Protein AF-A0A1L0C271-F1 (afdb_monomer_lite)

Organism: NCBI:txid45354

Radius of gyration: 41.28 Å; chains: 1; bounding box: 108×63×112 Å

Sequence (243 aa):
MSSPGFPLEHSRDLADRHATEIAISESYLASYHPAKTGWFSSAKRSISLWFEDILDVIITHKKISLALVTIFILLFFTSIPLVPHLMKSGDPKVVIILAANEGGGVFKWKGPQDWSVERSSITNKKNYAKRHGYGLTIKDMTTKKRYSHEWRESWEKVDILKQAMRQFPQTEWFWWLDLHTYIMEPHLLLEEHFLDHLDNATYRTLEEFNPLNIPTELPYLEYDSPIDMIITQDCGGFNLGSF

Structure (mmCIF, N/CA/C/O backbone):
data_AF-A0A1L0C271-F1
#
_entry.id   AF-A0A1L0C271-F1
#
loop_
_atom_site.group_PDB
_atom_site.id
_atom_site.type_symbol
_atom_site.label_atom_id
_atom_site.label_alt_id
_atom_site.label_comp_id
_atom_site.label_asym_id
_atom_site.label_entity_id
_atom_site.label_seq_id
_atom_site.pdbx_PDB_ins_code
_atom_site.Cartn_x
_atom_site.Cartn_y
_atom_site.Cartn_z
_atom_site.occupancy
_atom_site.B_iso_or_equiv
_atom_site.auth_seq_id
_atom_site.auth_comp_id
_atom_site.auth_asym_id
_atom_site.auth_atom_id
_atom_site.pdbx_PDB_model_num
ATOM 1 N N . MET A 1 1 ? -65.406 -15.903 89.469 1.00 37.09 1 MET A N 1
ATOM 2 C CA . MET A 1 1 ? -66.057 -17.083 90.081 1.00 37.09 1 MET A CA 1
ATOM 3 C C . MET A 1 1 ? -67.548 -16.883 89.890 1.00 37.09 1 MET A C 1
ATOM 5 O O . MET A 1 1 ? -68.002 -15.804 90.218 1.00 37.09 1 MET A O 1
ATOM 9 N N . SER A 1 2 ? -68.374 -17.759 89.343 1.00 38.56 2 SER A N 1
ATOM 10 C CA . SER A 1 2 ? -68.265 -19.074 88.706 1.00 38.56 2 SER A CA 1
ATOM 11 C C . SER A 1 2 ? -69.706 -19.398 88.269 1.00 38.56 2 SER A C 1
ATOM 13 O O . SER A 1 2 ? -70.638 -19.015 88.971 1.00 38.56 2 SER A O 1
ATOM 15 N N . SER A 1 3 ? -69.851 -20.068 87.122 1.00 42.91 3 SER A N 1
ATOM 16 C CA . SER A 1 3 ? -71.069 -20.708 86.567 1.00 42.91 3 SER A CA 1
ATOM 17 C C . SER A 1 3 ? -71.927 -21.447 87.620 1.00 42.91 3 SER A C 1
ATOM 19 O O . SER A 1 3 ? -71.377 -21.759 88.679 1.00 42.91 3 SER A O 1
ATOM 21 N N . PRO A 1 4 ? -73.206 -21.824 87.372 1.00 52.50 4 PRO A N 1
ATOM 22 C CA . PRO A 1 4 ? -73.597 -22.800 86.324 1.00 52.50 4 PRO A CA 1
ATOM 23 C C . PRO A 1 4 ? -75.003 -22.511 85.724 1.00 52.50 4 PRO A C 1
ATOM 25 O O . PRO A 1 4 ? -75.641 -21.539 86.098 1.00 52.50 4 PRO A O 1
ATOM 28 N N . GLY A 1 5 ? -75.601 -23.244 84.785 1.00 35.75 5 GLY A N 1
ATOM 29 C CA . GLY A 1 5 ? -75.345 -24.532 84.148 1.00 35.75 5 GLY A CA 1
ATOM 30 C C . GLY A 1 5 ? -76.604 -24.937 83.357 1.00 35.75 5 GLY A C 1
ATOM 31 O O . GLY A 1 5 ? -77.697 -24.445 83.621 1.00 35.75 5 GLY A O 1
ATOM 32 N N . PHE A 1 6 ? -76.399 -25.800 82.364 1.00 39.41 6 PHE A N 1
ATOM 33 C CA . PHE A 1 6 ? -77.360 -26.374 81.411 1.00 39.41 6 PHE A CA 1
ATOM 34 C C . PHE A 1 6 ? -78.570 -27.099 82.040 1.00 39.41 6 PHE A C 1
ATOM 36 O O . PHE A 1 6 ? -78.521 -27.499 83.203 1.00 39.41 6 PHE A O 1
ATOM 43 N N . PRO A 1 7 ? -79.578 -27.430 81.210 1.00 49.12 7 PRO A N 1
ATOM 44 C CA . PRO A 1 7 ? -79.730 -28.855 80.907 1.00 49.12 7 PRO A CA 1
ATOM 45 C C . PRO A 1 7 ? -79.826 -29.165 79.404 1.00 49.12 7 PRO A C 1
ATOM 47 O O . PRO A 1 7 ? -80.382 -28.410 78.610 1.00 49.12 7 PRO A O 1
ATOM 50 N N . LEU A 1 8 ? -79.250 -30.313 79.048 1.00 40.56 8 LEU A N 1
ATOM 51 C CA . LEU A 1 8 ? -79.427 -31.039 77.792 1.00 40.56 8 LEU A CA 1
ATOM 52 C C . LEU A 1 8 ? -80.478 -32.133 78.014 1.00 40.56 8 LEU A C 1
ATOM 54 O O . LEU A 1 8 ? -80.442 -32.799 79.047 1.00 40.56 8 LEU A O 1
ATOM 58 N N . GLU A 1 9 ? -81.307 -32.396 77.008 1.00 35.53 9 GLU A N 1
ATOM 59 C CA . GLU A 1 9 ? -81.977 -33.688 76.847 1.00 35.53 9 GLU A CA 1
ATOM 60 C C . GLU A 1 9 ? -81.980 -34.084 75.359 1.00 35.53 9 GLU A C 1
ATOM 62 O O . GLU A 1 9 ? -81.672 -33.287 74.475 1.00 35.53 9 GLU A O 1
ATOM 67 N N . HIS A 1 10 ? -82.182 -35.370 75.110 1.00 36.38 10 HIS A N 1
ATOM 68 C CA . HIS A 1 10 ? -81.337 -36.223 74.282 1.00 36.38 10 HIS A CA 1
ATOM 69 C C . HIS A 1 10 ? -82.116 -36.872 73.120 1.00 36.38 10 HIS A C 1
ATOM 71 O O . HIS A 1 10 ? -83.280 -37.223 73.280 1.00 36.38 10 HIS A O 1
ATOM 77 N N . SER A 1 11 ? -81.384 -37.192 72.038 1.00 38.00 11 SER A N 1
ATOM 78 C CA . SER A 1 11 ? -81.606 -38.324 71.102 1.00 38.00 11 SER A CA 1
ATOM 79 C C . SER A 1 11 ? -82.580 -38.065 69.940 1.00 38.00 11 SER A C 1
ATOM 81 O O . SER A 1 11 ? -83.523 -37.308 70.100 1.00 38.00 11 SER A O 1
ATOM 83 N N . ARG A 1 12 ? -82.479 -38.663 68.747 1.00 37.00 12 ARG A N 1
ATOM 84 C CA . ARG A 1 12 ? -81.457 -39.367 67.935 1.00 37.00 12 ARG A CA 1
ATOM 85 C C . ARG A 1 12 ? -82.147 -39.638 66.576 1.00 37.00 12 ARG A C 1
ATOM 87 O O . ARG A 1 12 ? -83.369 -39.722 66.552 1.00 37.00 12 ARG A O 1
ATOM 94 N N . ASP A 1 13 ? -81.340 -39.870 65.536 1.00 35.59 13 ASP A N 1
ATOM 95 C CA . ASP A 1 13 ? -81.680 -40.548 64.265 1.00 35.59 13 ASP A CA 1
ATOM 96 C C . ASP A 1 13 ? -82.605 -39.815 63.274 1.00 35.59 13 ASP A C 1
ATOM 98 O O . ASP A 1 13 ? -83.533 -39.122 63.654 1.00 35.59 13 ASP A O 1
ATOM 102 N N . LEU A 1 14 ? -82.514 -39.974 61.954 1.00 37.91 14 LEU A N 1
ATOM 103 C CA . LEU A 1 14 ? -81.469 -40.261 60.961 1.00 37.91 14 LEU A CA 1
ATOM 104 C C . LEU A 1 14 ? -82.245 -40.203 59.627 1.00 37.91 14 LEU A C 1
ATOM 106 O O . LEU A 1 14 ? -83.321 -40.778 59.546 1.00 37.91 14 LEU A O 1
ATOM 110 N N . ALA A 1 15 ? -81.680 -39.550 58.609 1.00 35.19 15 ALA A N 1
ATOM 111 C CA . ALA A 1 15 ? -81.964 -39.736 57.178 1.00 35.19 15 ALA A CA 1
ATOM 112 C C . ALA A 1 15 ? -83.421 -39.615 56.659 1.00 35.19 15 ALA A C 1
ATOM 114 O O . ALA A 1 15 ? -84.213 -40.532 56.809 1.00 35.19 15 ALA A O 1
ATOM 115 N N . ASP A 1 16 ? -83.691 -38.596 55.828 1.00 39.03 16 ASP A N 1
ATOM 116 C CA . ASP A 1 16 ? -84.077 -38.909 54.445 1.00 39.03 16 ASP A CA 1
ATOM 117 C C . ASP A 1 16 ? -83.831 -37.761 53.454 1.00 39.03 16 ASP A C 1
ATOM 119 O O . ASP A 1 16 ? -83.884 -36.576 53.784 1.00 39.03 16 ASP A O 1
ATOM 123 N N . ARG A 1 17 ? -83.477 -38.149 52.229 1.00 38.03 17 ARG A N 1
ATOM 124 C CA . ARG A 1 17 ? -83.025 -37.291 51.130 1.00 38.03 17 ARG A CA 1
ATOM 125 C C . ARG A 1 17 ? -84.216 -36.814 50.296 1.00 38.03 17 ARG A C 1
ATOM 127 O O . ARG A 1 17 ? -84.994 -37.636 49.835 1.00 38.03 17 ARG A O 1
ATOM 134 N N . HIS A 1 18 ? -84.257 -35.530 49.947 1.00 36.19 18 HIS A N 1
ATOM 135 C CA . HIS A 1 18 ? -84.881 -35.080 48.699 1.00 36.19 18 HIS A CA 1
ATOM 136 C C . HIS A 1 18 ? -83.884 -34.203 47.938 1.00 36.19 18 HIS A C 1
ATOM 138 O O . HIS A 1 18 ? -83.500 -33.126 48.386 1.00 36.19 18 HIS A O 1
ATOM 144 N N . ALA A 1 19 ? -83.415 -34.731 46.809 1.00 36.97 19 ALA A N 1
ATOM 145 C CA . ALA A 1 19 ? -82.536 -34.054 45.873 1.00 36.97 19 ALA A CA 1
ATOM 146 C C . ALA A 1 19 ? -83.318 -32.967 45.123 1.00 36.97 19 ALA A C 1
ATOM 148 O O . ALA A 1 19 ? -84.260 -33.266 44.391 1.00 36.97 19 ALA A O 1
ATOM 149 N N . THR A 1 20 ? -82.926 -31.709 45.294 1.00 38.31 20 THR A N 1
ATOM 150 C CA . THR A 1 20 ? -83.323 -30.604 44.417 1.00 38.31 20 THR A CA 1
ATOM 151 C C . THR A 1 20 ? -82.326 -30.547 43.267 1.00 38.31 20 THR A C 1
ATOM 153 O O . THR A 1 20 ? -81.222 -30.021 43.400 1.00 38.31 20 THR A O 1
ATOM 156 N N . GLU A 1 21 ? -82.690 -31.145 42.139 1.00 39.75 21 GLU A N 1
ATOM 157 C CA . GLU A 1 21 ? -81.920 -31.059 40.902 1.00 39.75 21 GLU A CA 1
ATOM 158 C C . GLU A 1 21 ? -82.157 -29.669 40.284 1.00 39.75 21 GLU A C 1
ATOM 160 O O . GLU A 1 21 ? -83.242 -29.353 39.797 1.00 39.75 21 GLU A O 1
ATOM 165 N N . ILE A 1 22 ? -81.162 -28.784 40.387 1.00 46.19 22 ILE A N 1
ATOM 166 C CA . ILE A 1 22 ? -81.196 -27.454 39.768 1.00 46.19 22 ILE A CA 1
ATOM 167 C C . ILE A 1 22 ? -80.896 -27.647 38.279 1.00 46.19 22 ILE A C 1
ATOM 169 O O . ILE A 1 22 ? -79.738 -27.754 37.878 1.00 46.19 22 ILE A O 1
ATOM 173 N N . ALA A 1 23 ? -81.943 -27.718 37.458 1.00 49.47 23 ALA A N 1
ATOM 174 C CA . ALA A 1 23 ? -81.810 -27.749 36.008 1.00 49.47 23 ALA A CA 1
ATOM 175 C C . ALA A 1 23 ? -81.253 -26.402 35.508 1.00 49.47 23 ALA A C 1
ATOM 177 O O . ALA A 1 23 ? -81.940 -25.379 35.512 1.00 49.47 23 ALA A O 1
ATOM 178 N N . ILE A 1 24 ? -79.984 -26.397 35.097 1.00 58.31 24 ILE A N 1
ATOM 179 C CA . ILE A 1 24 ? -79.351 -25.267 34.412 1.00 58.31 24 ILE A CA 1
ATOM 180 C C . ILE A 1 24 ? -79.984 -25.170 33.018 1.00 58.31 24 ILE A C 1
ATOM 182 O O . ILE A 1 24 ? -79.901 -26.109 32.233 1.00 58.31 24 ILE A O 1
ATOM 186 N N . SER A 1 25 ? -80.633 -24.043 32.715 1.00 49.44 25 SER A N 1
ATOM 187 C CA . SER A 1 25 ? -81.266 -23.790 31.413 1.00 49.44 25 SER A CA 1
ATOM 188 C C . SER A 1 25 ? -80.257 -23.925 30.261 1.00 49.44 25 SER A C 1
ATOM 190 O O . SER A 1 25 ? -79.213 -23.268 30.282 1.00 49.44 25 SER A O 1
ATOM 192 N N . GLU A 1 26 ? -80.590 -24.706 29.223 1.00 57.81 26 GLU A N 1
ATOM 193 C CA . GLU A 1 26 ? -79.796 -24.863 27.985 1.00 57.81 26 GLU A CA 1
ATOM 194 C C . GLU A 1 26 ? -79.417 -23.516 27.344 1.00 57.81 26 GLU A C 1
ATOM 196 O O . GLU A 1 26 ? -78.362 -23.393 26.718 1.00 57.81 26 GLU A O 1
ATOM 201 N N . SER A 1 27 ? -80.223 -22.471 27.568 1.00 56.16 27 SER A N 1
ATOM 202 C CA . SER A 1 27 ? -79.946 -21.115 27.085 1.00 56.16 27 SER A CA 1
ATOM 203 C C . SER A 1 27 ? -78.656 -20.512 27.658 1.00 56.16 27 SER A C 1
ATOM 205 O O . SER A 1 27 ? -78.015 -19.710 26.985 1.00 56.16 27 SER A O 1
ATOM 207 N N . TYR A 1 28 ? -78.258 -20.894 28.879 1.00 54.38 28 TYR A N 1
ATOM 208 C CA . TYR A 1 28 ? -77.025 -20.420 29.523 1.00 54.38 28 TYR A CA 1
ATOM 209 C C . TYR A 1 28 ? -75.775 -21.151 29.020 1.00 54.38 28 TYR A C 1
ATOM 211 O O . TYR A 1 28 ? -74.692 -20.568 29.002 1.00 54.38 28 TYR A O 1
ATOM 219 N N . LEU A 1 29 ? -75.909 -22.404 28.580 1.00 56.09 29 LEU A N 1
ATOM 220 C CA . LEU A 1 29 ? -74.796 -23.160 27.999 1.00 56.09 29 LEU A CA 1
ATOM 221 C C . LEU A 1 29 ? -74.509 -22.725 26.556 1.00 56.09 29 LEU A C 1
ATOM 223 O O . LEU A 1 29 ? -73.352 -22.706 26.143 1.00 56.09 29 LEU A O 1
ATOM 227 N N . ALA A 1 30 ? -75.535 -22.303 25.811 1.00 60.88 30 ALA A N 1
ATOM 228 C CA . ALA A 1 30 ? -75.386 -21.848 24.429 1.00 60.88 30 ALA A CA 1
ATOM 229 C C . ALA A 1 30 ? -74.654 -20.497 24.290 1.00 60.88 30 ALA A C 1
ATOM 231 O O . ALA A 1 30 ? -74.069 -20.233 23.241 1.00 60.88 30 ALA A O 1
ATOM 232 N N . SER A 1 31 ? -74.650 -19.644 25.325 1.00 56.50 31 SER A N 1
ATOM 233 C CA . SER A 1 31 ? -74.001 -18.321 25.272 1.00 56.50 31 SER A CA 1
ATOM 234 C C . SER A 1 31 ? -72.569 -18.296 25.817 1.00 56.50 31 SER A C 1
ATOM 236 O O . SER A 1 31 ? -71.927 -17.244 25.792 1.00 56.50 31 SER A O 1
ATOM 238 N N . TYR A 1 32 ? -72.055 -19.414 26.339 1.00 53.97 32 TYR A N 1
ATOM 239 C CA . TYR A 1 32 ? -70.700 -19.485 26.880 1.00 53.97 32 TYR A CA 1
ATOM 240 C C . TYR A 1 32 ? -69.739 -20.058 25.835 1.00 53.97 32 TYR A C 1
ATOM 242 O O . TYR A 1 32 ? -69.535 -21.265 25.731 1.00 53.97 32 TYR A O 1
ATOM 250 N N . HIS A 1 33 ? -69.114 -19.174 25.059 1.00 57.41 33 HIS A N 1
ATOM 251 C CA . HIS A 1 33 ? -67.948 -19.535 24.260 1.00 57.41 33 HIS A CA 1
ATOM 252 C C . HIS A 1 33 ? -66.685 -19.284 25.093 1.00 57.41 33 HIS A C 1
ATOM 254 O O . HIS A 1 33 ? -66.305 -18.123 25.267 1.00 57.41 33 HIS A O 1
ATOM 260 N N . PRO A 1 34 ? -66.010 -20.323 25.623 1.00 58.84 34 PRO A N 1
ATOM 261 C CA . PRO A 1 34 ? -64.736 -20.120 26.293 1.00 58.84 34 PRO A CA 1
ATOM 262 C C . PRO A 1 34 ? -63.748 -19.532 25.284 1.00 58.84 34 PRO A C 1
ATOM 264 O O . PRO A 1 34 ? -63.572 -20.058 24.180 1.00 58.84 34 PRO A O 1
ATOM 267 N N . ALA A 1 35 ? -63.117 -18.415 25.650 1.00 62.03 35 ALA A N 1
ATOM 268 C CA . ALA A 1 35 ? -62.054 -17.828 24.851 1.00 62.03 35 ALA A CA 1
ATOM 269 C C . ALA A 1 35 ? -61.004 -18.912 24.580 1.00 62.03 35 ALA A C 1
ATOM 271 O O . ALA A 1 35 ? -60.503 -19.533 25.518 1.00 62.03 35 ALA A O 1
ATOM 272 N N . LYS A 1 36 ? -60.688 -19.167 23.303 1.00 59.34 36 LYS A N 1
ATOM 273 C CA . LYS A 1 36 ? -59.632 -20.112 22.921 1.00 59.34 36 LYS A CA 1
ATOM 274 C C . LYS A 1 36 ? -58.316 -19.606 23.509 1.00 59.34 36 LYS A C 1
ATOM 276 O O . LYS A 1 36 ? -57.668 -18.736 22.932 1.00 59.34 36 LYS A O 1
ATOM 281 N N . THR A 1 37 ? -57.934 -20.133 24.669 1.00 57.03 37 THR A N 1
ATOM 282 C CA . THR A 1 37 ? -56.631 -19.908 25.291 1.00 57.03 37 THR A CA 1
ATOM 283 C C . THR A 1 37 ? -55.596 -20.581 24.404 1.00 57.03 37 THR A C 1
ATOM 285 O O . THR A 1 37 ? -55.303 -21.767 24.541 1.00 57.03 37 THR A O 1
ATOM 288 N N . GLY A 1 38 ? -55.126 -19.847 23.398 1.00 56.03 38 GLY A N 1
ATOM 289 C CA . GLY A 1 38 ? -54.087 -20.321 22.502 1.00 56.03 38 GLY A CA 1
ATOM 290 C C . GLY A 1 38 ? -52.838 -20.637 23.314 1.00 56.03 38 GLY A C 1
ATOM 291 O O . GLY A 1 38 ? -52.479 -19.883 24.209 1.00 56.03 38 GLY A O 1
ATOM 292 N N . TRP A 1 39 ? -52.156 -21.728 22.979 1.00 56.94 39 TRP A N 1
ATOM 293 C CA . TRP A 1 39 ? -50.881 -22.169 23.563 1.00 56.94 39 TRP A CA 1
ATOM 294 C C . TRP A 1 39 ? -49.861 -21.025 23.802 1.00 56.94 39 TRP A C 1
ATOM 296 O O . TRP A 1 39 ? -49.114 -21.031 24.781 1.00 56.94 39 TRP A O 1
ATOM 306 N N . PHE A 1 40 ? -49.924 -19.969 22.986 1.00 56.12 40 PHE A N 1
ATOM 307 C CA . PHE A 1 40 ? -49.157 -18.732 23.130 1.00 56.12 40 PHE A CA 1
ATOM 308 C C . PHE A 1 40 ? -49.452 -17.891 24.390 1.00 56.12 40 PHE A C 1
ATOM 310 O O . PHE A 1 40 ? -48.583 -17.123 24.792 1.00 56.12 40 PHE A O 1
ATOM 317 N N . SER A 1 41 ? -50.620 -17.985 25.038 1.00 61.47 41 SER A N 1
ATOM 318 C CA . SER A 1 41 ? -50.933 -17.197 26.246 1.00 61.47 41 SER A CA 1
ATOM 319 C C . SER A 1 41 ? -50.214 -17.723 27.486 1.00 61.47 41 SER A C 1
ATOM 321 O O . SER A 1 41 ? -49.757 -16.931 28.308 1.00 61.47 41 SER A O 1
ATOM 323 N N . SER A 1 42 ? -50.056 -19.046 27.600 1.00 61.38 42 SER A N 1
ATOM 324 C CA . SER A 1 42 ? -49.257 -19.657 28.668 1.00 61.38 42 SER A CA 1
ATOM 325 C C . SER A 1 42 ? -47.772 -19.372 28.472 1.00 61.38 42 SER A C 1
ATOM 327 O O . SER A 1 42 ? -47.112 -18.967 29.421 1.00 61.38 42 SER A O 1
ATOM 329 N N . ALA A 1 43 ? -47.269 -19.463 27.234 1.00 64.50 43 ALA A N 1
ATOM 330 C CA . ALA A 1 43 ? -45.892 -19.084 26.917 1.00 64.50 43 ALA A CA 1
ATOM 331 C C . ALA A 1 43 ? -45.620 -17.602 27.231 1.00 64.50 43 ALA A C 1
ATOM 333 O O . ALA A 1 43 ? -44.636 -17.288 27.893 1.00 64.50 43 ALA A O 1
ATOM 334 N N . LYS A 1 44 ? -46.527 -16.693 26.845 1.00 64.25 44 LYS A N 1
ATOM 335 C CA . LYS A 1 44 ? -46.421 -15.260 27.171 1.00 64.25 44 LYS A CA 1
ATOM 336 C C . LYS A 1 44 ? -46.399 -14.995 28.675 1.00 64.25 44 LYS A C 1
ATOM 338 O O . LYS A 1 44 ? -45.622 -14.159 29.117 1.00 64.25 44 LYS A O 1
ATOM 343 N N . ARG A 1 45 ? -47.213 -15.713 29.453 1.00 66.88 45 ARG A N 1
ATOM 344 C CA . ARG A 1 45 ? -47.272 -15.568 30.914 1.00 66.88 45 ARG A CA 1
ATOM 345 C C . ARG A 1 45 ? -46.030 -16.134 31.608 1.00 66.88 45 ARG A C 1
ATOM 347 O O . ARG A 1 45 ? -45.550 -15.546 32.568 1.00 66.88 45 ARG A O 1
ATOM 354 N N . SER A 1 46 ? -45.483 -17.246 31.122 1.00 66.75 46 SER A N 1
ATOM 355 C CA . SER A 1 46 ? -44.216 -17.786 31.628 1.00 66.75 46 SER A CA 1
ATOM 356 C C . SER A 1 46 ? -43.036 -16.872 31.296 1.00 66.75 46 SER A C 1
ATOM 358 O O . SER A 1 46 ? -42.186 -16.652 32.150 1.00 66.75 46 SER A O 1
ATOM 360 N N . ILE A 1 47 ? -43.018 -16.290 30.093 1.00 67.69 47 ILE A N 1
ATOM 361 C CA . ILE A 1 47 ? -42.001 -15.317 29.676 1.00 67.69 47 ILE A CA 1
ATOM 362 C C . ILE A 1 47 ? -42.100 -14.037 30.506 1.00 67.69 47 ILE A C 1
ATOM 364 O O . ILE A 1 47 ? -41.068 -13.533 30.930 1.00 67.69 47 ILE A O 1
ATOM 368 N N . SER A 1 48 ? -43.309 -13.528 30.773 1.00 74.19 48 SER A N 1
ATOM 369 C CA . SER A 1 48 ? -43.478 -12.312 31.574 1.00 74.19 48 SER A CA 1
ATOM 370 C C . SER A 1 48 ? -43.026 -12.507 33.019 1.00 74.19 48 SER A C 1
ATOM 372 O O . SER A 1 48 ? -42.374 -11.630 33.559 1.00 74.19 48 SER A O 1
ATOM 374 N N . LEU A 1 49 ? -43.317 -13.662 33.628 1.00 74.38 49 LEU A N 1
ATOM 375 C CA . LEU A 1 49 ? -42.868 -13.967 34.993 1.00 74.38 49 LEU A CA 1
ATOM 376 C C . LEU A 1 49 ? -41.338 -14.062 35.078 1.00 74.38 49 LEU A C 1
ATOM 378 O O . LEU A 1 49 ? -40.738 -13.433 35.939 1.00 74.38 49 LEU A O 1
ATOM 382 N N . TRP A 1 50 ? -40.705 -14.749 34.122 1.00 73.94 50 TRP A N 1
ATOM 383 C CA . TRP A 1 50 ? -39.242 -14.781 34.015 1.00 73.94 50 TRP A CA 1
ATOM 384 C C . TRP A 1 50 ? -38.631 -13.391 33.804 1.00 73.94 50 TRP A C 1
ATOM 386 O O . TRP A 1 50 ? -37.540 -13.117 34.293 1.00 73.94 50 TRP A O 1
ATOM 396 N N . PHE A 1 51 ? -39.313 -12.517 33.062 1.00 75.19 51 PHE A N 1
ATOM 397 C CA . PHE A 1 51 ? -38.832 -11.164 32.797 1.00 75.19 51 PHE A CA 1
ATOM 398 C C . PHE A 1 51 ? -38.825 -10.300 34.058 1.00 75.19 51 PHE A C 1
ATOM 400 O O . PHE A 1 51 ? -37.834 -9.621 34.312 1.00 75.19 51 PHE A O 1
ATOM 407 N N . GLU A 1 52 ? -39.898 -10.351 34.848 1.00 82.12 52 GLU A N 1
ATOM 408 C CA . GLU A 1 52 ? -39.992 -9.611 36.111 1.00 82.12 52 GLU A CA 1
ATOM 409 C C . GLU A 1 52 ? -38.947 -10.105 37.124 1.00 82.12 52 GLU A C 1
ATOM 411 O O . GLU A 1 52 ? -38.230 -9.291 37.702 1.00 82.12 52 GLU A O 1
ATOM 416 N N . ASP A 1 53 ? -38.749 -11.423 37.244 1.00 79.31 53 ASP A N 1
ATOM 417 C CA . ASP A 1 53 ? -37.726 -11.998 38.132 1.00 79.31 53 ASP A CA 1
ATOM 418 C C . ASP A 1 53 ? -36.303 -11.548 37.739 1.00 79.31 53 ASP A C 1
ATOM 420 O O . ASP A 1 53 ? -35.466 -11.235 38.589 1.00 79.31 53 ASP A O 1
ATOM 424 N N . ILE A 1 54 ? -36.013 -11.471 36.434 1.00 77.12 54 ILE A N 1
ATOM 425 C CA . ILE A 1 54 ? -34.730 -10.973 35.920 1.00 77.12 54 ILE A CA 1
ATOM 426 C C . ILE A 1 54 ? -34.569 -9.475 36.208 1.00 77.12 54 ILE A C 1
ATOM 428 O O . ILE A 1 54 ? -33.483 -9.042 36.604 1.00 77.12 54 ILE A O 1
ATOM 432 N N . LEU A 1 55 ? -35.624 -8.678 36.021 1.00 79.38 55 LEU A N 1
ATOM 433 C CA . LEU A 1 55 ? -35.599 -7.241 36.297 1.00 79.38 55 LEU A CA 1
ATOM 434 C C . LEU A 1 55 ? -35.367 -6.958 37.784 1.00 79.38 55 LEU A C 1
ATOM 436 O O . LEU A 1 55 ? -34.529 -6.115 38.111 1.00 79.38 55 LEU A O 1
ATOM 440 N N . ASP A 1 56 ? -36.010 -7.708 38.677 1.00 80.62 56 ASP A N 1
ATOM 441 C CA . ASP A 1 56 ? -35.812 -7.580 40.121 1.00 80.62 56 ASP A CA 1
ATOM 442 C C . ASP A 1 56 ? -34.379 -7.934 40.536 1.00 80.62 56 ASP A C 1
ATOM 444 O O . ASP A 1 56 ? -33.760 -7.214 41.329 1.00 80.62 56 ASP A O 1
ATOM 448 N N . VAL A 1 57 ? -33.784 -8.977 39.949 1.00 78.50 57 VAL A N 1
ATOM 449 C CA . VAL A 1 57 ? -32.372 -9.330 40.179 1.00 78.50 57 VAL A CA 1
ATOM 450 C C . VAL A 1 57 ? -31.429 -8.231 39.671 1.00 78.50 57 VAL A C 1
ATOM 452 O O . VAL A 1 57 ? -30.480 -7.854 40.372 1.00 78.50 57 VAL A O 1
ATOM 455 N N . ILE A 1 58 ? -31.698 -7.667 38.488 1.00 78.25 58 ILE A N 1
ATOM 456 C CA . ILE A 1 58 ? -30.920 -6.560 37.907 1.00 78.25 58 ILE A CA 1
ATOM 457 C C . ILE A 1 58 ? -30.984 -5.317 38.804 1.00 78.25 58 ILE A C 1
ATOM 459 O O . ILE A 1 58 ? -29.953 -4.689 39.062 1.00 78.25 58 ILE A O 1
ATOM 463 N N . ILE A 1 59 ? -32.169 -4.966 39.309 1.00 80.50 59 ILE A N 1
ATOM 464 C CA . ILE A 1 59 ? -32.383 -3.792 40.166 1.00 80.50 59 ILE A CA 1
ATOM 465 C C . ILE A 1 59 ? -31.717 -3.993 41.533 1.00 80.50 59 ILE A C 1
ATOM 467 O O . ILE A 1 59 ? -31.010 -3.099 42.016 1.00 80.50 59 ILE A O 1
ATOM 471 N N . THR A 1 60 ? -31.869 -5.179 42.127 1.00 84.25 60 THR A N 1
ATOM 472 C CA . THR A 1 60 ? -31.285 -5.533 43.432 1.00 84.25 60 THR A CA 1
ATOM 473 C C . THR A 1 60 ? -29.757 -5.471 43.395 1.00 84.25 60 THR A C 1
ATOM 475 O O . THR A 1 60 ? -29.117 -4.944 44.310 1.00 84.25 60 THR A O 1
ATOM 478 N N . HIS A 1 61 ? -29.154 -5.914 42.290 1.00 86.56 61 HIS A N 1
ATOM 479 C CA . HIS A 1 61 ? -27.707 -5.921 42.090 1.00 86.56 61 HIS A CA 1
ATOM 480 C C . HIS A 1 61 ? -27.233 -4.900 41.047 1.00 86.56 61 HIS A C 1
ATOM 482 O O . HIS A 1 61 ? -26.267 -5.151 40.323 1.00 86.56 61 HIS A O 1
ATOM 488 N N . LYS A 1 62 ? -27.834 -3.699 41.021 1.00 85.75 62 LYS A N 1
ATOM 489 C CA . LYS A 1 62 ? -27.570 -2.656 40.005 1.00 85.75 62 LYS A CA 1
ATOM 490 C C . LYS A 1 62 ? -26.090 -2.367 39.726 1.00 85.75 62 LYS A C 1
ATOM 492 O O . LYS A 1 62 ? -25.716 -2.131 38.584 1.00 85.75 62 LYS A O 1
ATOM 497 N N . LYS A 1 63 ? -25.225 -2.407 40.749 1.00 87.19 63 LYS A N 1
ATOM 498 C CA . LYS A 1 63 ? -23.774 -2.172 40.597 1.00 87.19 63 LYS A CA 1
ATOM 499 C C . LYS A 1 63 ? -23.065 -3.334 39.892 1.00 87.19 63 LYS A C 1
ATOM 501 O O . LYS A 1 63 ? -22.184 -3.096 39.075 1.00 87.19 63 LYS A O 1
ATOM 506 N N . ILE A 1 64 ? -23.459 -4.571 40.197 1.00 87.12 64 ILE A N 1
ATOM 507 C CA . ILE A 1 64 ? -22.897 -5.786 39.591 1.00 87.12 64 ILE A CA 1
ATOM 508 C C . ILE A 1 64 ? -23.409 -5.923 38.158 1.00 87.12 64 ILE A C 1
ATOM 510 O O . ILE A 1 64 ? -22.620 -6.186 37.258 1.00 87.12 64 ILE A O 1
ATOM 514 N N . SER A 1 65 ? -24.699 -5.663 37.928 1.00 85.19 65 SER A N 1
ATOM 515 C CA . SER A 1 65 ? -25.267 -5.641 36.579 1.00 85.19 65 SER A CA 1
ATOM 516 C C . SER A 1 65 ? -24.595 -4.578 35.708 1.00 85.19 65 SER A C 1
ATOM 518 O O . SER A 1 65 ? -24.254 -4.867 34.566 1.00 85.19 65 SER A O 1
ATOM 520 N N . LEU A 1 66 ? -24.348 -3.373 36.240 1.00 88.94 66 LEU A N 1
ATOM 521 C CA . LEU A 1 66 ? -23.597 -2.336 35.528 1.00 88.94 66 LEU A CA 1
ATOM 522 C C . LEU A 1 66 ? -22.182 -2.822 35.190 1.00 88.94 66 LEU A C 1
ATOM 524 O O . LEU A 1 66 ? -21.765 -2.708 34.043 1.00 88.94 66 LEU A O 1
ATOM 528 N N . ALA A 1 67 ? -21.472 -3.414 36.157 1.00 88.69 67 ALA A N 1
ATOM 529 C CA . ALA A 1 67 ? -20.132 -3.950 35.941 1.00 88.69 67 ALA A CA 1
ATOM 530 C C . ALA A 1 67 ? -20.119 -5.045 34.859 1.00 88.69 67 ALA A C 1
ATOM 532 O O . ALA A 1 67 ? -19.309 -4.979 33.939 1.00 88.69 67 ALA A O 1
ATOM 533 N N . LEU A 1 68 ? -21.050 -6.002 34.899 1.00 89.25 68 LEU A N 1
ATOM 534 C CA . LEU A 1 68 ? -21.160 -7.071 33.903 1.00 89.25 68 LEU A CA 1
ATOM 535 C C . LEU A 1 68 ? -21.503 -6.545 32.510 1.00 89.25 68 LEU A C 1
ATOM 537 O O . LEU A 1 68 ? -20.892 -6.982 31.541 1.00 89.25 68 LEU A O 1
ATOM 541 N N . VAL A 1 69 ? -22.418 -5.579 32.399 1.00 88.62 69 VAL A N 1
ATOM 542 C CA . VAL A 1 69 ? -22.741 -4.935 31.117 1.00 88.62 69 VAL A CA 1
ATOM 543 C C . VAL A 1 69 ? -21.535 -4.165 30.588 1.00 88.62 69 VAL A C 1
ATOM 545 O O . VAL A 1 69 ? -21.207 -4.288 29.412 1.00 88.62 69 VAL A O 1
ATOM 548 N N . THR A 1 70 ? -20.815 -3.430 31.440 1.00 85.62 70 THR A N 1
ATOM 549 C CA . THR A 1 70 ? -19.580 -2.759 31.015 1.00 85.62 70 THR A CA 1
ATOM 550 C C . THR A 1 70 ? -18.515 -3.760 30.581 1.00 85.62 70 THR A C 1
ATOM 552 O O . THR A 1 70 ? -17.912 -3.566 29.535 1.00 85.62 70 THR A O 1
ATOM 555 N N . ILE A 1 71 ? -18.330 -4.868 31.303 1.00 85.69 71 ILE A N 1
ATOM 556 C CA . ILE A 1 71 ? -17.397 -5.938 30.928 1.00 85.69 71 ILE A CA 1
ATOM 557 C C . ILE A 1 71 ? -17.819 -6.575 29.602 1.00 85.69 71 ILE A C 1
ATOM 559 O O . ILE A 1 71 ? -16.978 -6.758 28.734 1.00 85.69 71 ILE A O 1
ATOM 563 N N . PHE A 1 72 ? -19.108 -6.844 29.395 1.00 84.19 72 PHE A N 1
ATOM 564 C CA . PHE A 1 72 ? -19.636 -7.374 28.139 1.00 84.19 72 PHE A CA 1
ATOM 565 C C . PHE A 1 72 ? -19.372 -6.419 26.966 1.00 84.19 72 PHE A C 1
ATOM 567 O O . PHE A 1 72 ? -18.874 -6.841 25.924 1.00 84.19 72 PHE A O 1
ATOM 574 N N . ILE A 1 73 ? -19.618 -5.119 27.154 1.00 81.62 73 ILE A N 1
ATOM 575 C CA . ILE A 1 73 ? -19.323 -4.099 26.142 1.00 81.62 73 ILE A CA 1
ATOM 576 C C . ILE A 1 73 ? -17.816 -4.044 25.853 1.00 81.62 73 ILE A C 1
ATOM 578 O O . ILE A 1 73 ? -17.419 -3.991 24.692 1.00 81.62 73 ILE A O 1
ATOM 582 N N . LEU A 1 74 ? -16.969 -4.109 26.883 1.00 78.44 74 LEU A N 1
ATOM 583 C CA . LEU A 1 74 ? -15.512 -4.108 26.730 1.00 78.44 74 LEU A CA 1
ATOM 584 C C . LEU A 1 74 ? -14.992 -5.396 26.065 1.00 78.44 74 LEU A C 1
ATOM 586 O O . LEU A 1 74 ? -14.033 -5.342 25.307 1.00 78.44 74 LEU A O 1
ATOM 590 N N . LEU A 1 75 ? -15.620 -6.550 26.302 1.00 74.50 75 LEU A N 1
ATOM 591 C CA . LEU A 1 75 ? -15.234 -7.830 25.697 1.00 74.50 75 LEU A CA 1
ATOM 592 C C . LEU A 1 75 ? -15.579 -7.900 24.202 1.00 74.50 75 LEU A C 1
ATOM 594 O O . LEU A 1 75 ? -14.824 -8.509 23.444 1.00 74.50 75 LEU A O 1
ATOM 598 N N . PHE A 1 76 ? -16.693 -7.291 23.783 1.00 66.56 76 PHE A N 1
ATOM 599 C CA . PHE A 1 76 ? -17.216 -7.414 22.416 1.00 66.56 76 PHE A CA 1
ATOM 600 C C . PHE A 1 76 ? -16.968 -6.201 21.511 1.00 66.56 76 PHE A C 1
ATOM 602 O O . PHE A 1 76 ? -16.821 -6.386 20.307 1.00 66.56 76 PHE A O 1
ATOM 609 N N . PHE A 1 77 ? -16.938 -4.976 22.045 1.00 65.56 77 PHE A N 1
ATOM 610 C CA . PHE A 1 77 ? -17.035 -3.757 21.224 1.00 65.56 77 PHE A CA 1
ATOM 611 C C . PHE A 1 77 ? -15.840 -2.807 21.325 1.00 65.56 77 PHE A C 1
ATOM 613 O O . PHE A 1 77 ? -15.813 -1.802 20.614 1.00 65.56 77 PHE A O 1
ATOM 620 N N . THR A 1 78 ? -14.859 -3.074 22.187 1.00 65.81 78 THR A N 1
ATOM 621 C CA . THR A 1 78 ? -13.665 -2.223 22.306 1.00 65.81 78 THR A CA 1
ATOM 622 C C . THR A 1 78 ? -12.403 -2.973 21.899 1.00 65.81 78 THR A C 1
ATOM 624 O O . THR A 1 78 ? -12.400 -4.192 21.802 1.00 65.81 78 THR A O 1
ATOM 627 N N . SER A 1 79 ? -11.334 -2.230 21.613 1.00 59.12 79 SER A N 1
ATOM 628 C CA . SER A 1 79 ? -10.008 -2.754 21.266 1.00 59.12 79 SER A CA 1
ATOM 629 C C . SER A 1 79 ? -8.995 -2.316 22.328 1.00 59.12 79 SER A C 1
ATOM 631 O O . SER A 1 79 ? -8.091 -1.523 22.057 1.00 59.12 79 SER A O 1
ATOM 633 N N . ILE A 1 80 ? -9.210 -2.741 23.575 1.00 67.69 80 ILE A N 1
ATOM 634 C CA . ILE A 1 80 ? -8.365 -2.371 24.717 1.00 67.69 80 ILE A CA 1
ATOM 635 C C . ILE A 1 80 ? -7.319 -3.475 24.920 1.00 67.69 80 ILE A C 1
ATOM 637 O O . ILE A 1 80 ? -7.688 -4.634 25.079 1.00 67.69 80 ILE A O 1
ATOM 641 N N . PRO A 1 81 ? -6.017 -3.149 24.998 1.00 57.31 81 PRO A N 1
ATOM 642 C CA . PRO A 1 81 ? -4.930 -4.134 24.936 1.00 57.31 81 PRO A CA 1
ATOM 643 C C . PRO A 1 81 ? -4.871 -5.168 26.081 1.00 57.31 81 PRO A C 1
ATOM 645 O O . PRO A 1 81 ? -4.044 -6.071 26.023 1.00 57.31 81 PRO A O 1
ATOM 648 N N . LEU A 1 82 ? -5.712 -5.060 27.116 1.00 59.81 82 LEU A N 1
ATOM 649 C CA . LEU A 1 82 ? -5.657 -5.872 28.344 1.00 59.81 82 LEU A CA 1
ATOM 650 C C . LEU A 1 82 ? -6.915 -6.725 28.594 1.00 59.81 82 LEU A C 1
ATOM 652 O O . LEU A 1 82 ? -6.998 -7.399 29.618 1.00 59.81 82 LEU A O 1
ATOM 656 N N . VAL A 1 83 ? -7.891 -6.706 27.679 1.00 58.50 83 VAL A N 1
ATOM 657 C CA . VAL A 1 83 ? -9.131 -7.489 27.782 1.00 58.50 83 VAL A CA 1
ATOM 658 C C . VAL A 1 83 ? -9.124 -8.568 26.688 1.00 58.50 83 VAL A C 1
ATOM 660 O O . VAL A 1 83 ? -8.934 -8.234 25.519 1.00 58.50 83 VAL A O 1
ATOM 663 N N . PRO A 1 84 ? -9.303 -9.864 27.013 1.00 55.44 84 PRO A N 1
ATOM 664 C CA . PRO A 1 84 ? -9.409 -10.908 26.000 1.00 55.44 84 PRO A CA 1
ATOM 665 C C . PRO A 1 84 ? -10.715 -10.727 25.217 1.00 55.44 84 PRO A C 1
ATOM 667 O O . PRO A 1 84 ? -11.796 -11.054 25.698 1.00 55.44 84 PRO A O 1
ATOM 670 N N . HIS A 1 85 ? -10.619 -10.163 24.017 1.00 59.50 85 HIS A N 1
ATOM 671 C CA . HIS A 1 85 ? -11.772 -9.943 23.152 1.00 59.50 85 HIS A CA 1
ATOM 672 C C . HIS A 1 85 ? -12.225 -11.259 22.519 1.00 59.50 85 HIS A C 1
ATOM 674 O O . HIS A 1 85 ? -11.445 -11.936 21.848 1.00 59.50 85 HIS A O 1
ATOM 680 N N . LEU A 1 86 ? -13.498 -11.608 22.710 1.00 54.16 86 LEU A N 1
ATOM 681 C CA . LEU A 1 86 ? -14.090 -12.825 22.143 1.00 54.16 86 LEU A CA 1
ATOM 682 C C . LEU A 1 86 ? -14.274 -12.719 20.617 1.00 54.16 86 LEU A C 1
ATOM 684 O O . LEU A 1 86 ? -14.310 -13.728 19.923 1.00 54.16 86 LEU A O 1
ATOM 688 N N . MET A 1 87 ? -14.353 -11.490 20.097 1.00 53.19 87 MET A N 1
ATOM 689 C CA . MET A 1 87 ? -14.408 -11.162 18.672 1.00 53.19 87 MET A CA 1
ATOM 690 C C . MET A 1 87 ? -13.139 -10.420 18.249 1.00 53.19 87 MET A C 1
ATOM 692 O O . MET A 1 87 ? -13.181 -9.280 17.788 1.00 53.19 87 MET A O 1
ATOM 696 N N . LYS A 1 88 ? -11.972 -11.045 18.422 1.00 55.06 88 LYS A N 1
ATOM 697 C CA . LYS A 1 88 ? -10.783 -10.575 17.713 1.00 55.06 88 LYS A CA 1
ATOM 698 C C . LYS A 1 88 ? -10.984 -10.945 16.242 1.00 55.06 88 LYS A C 1
ATOM 700 O O . LYS A 1 88 ? -10.848 -12.111 15.884 1.00 55.06 88 LYS A O 1
ATOM 705 N N . SER A 1 89 ? -11.373 -9.978 15.406 1.00 63.31 89 SER A N 1
ATOM 706 C CA . SER A 1 89 ? -11.222 -10.143 13.957 1.00 63.31 89 SER A CA 1
ATOM 707 C C . SER A 1 89 ? -9.750 -10.483 13.735 1.00 63.31 89 SER A C 1
ATOM 709 O O . SER A 1 89 ? -8.891 -9.742 14.218 1.00 63.31 89 SER A O 1
ATOM 711 N N . GLY A 1 90 ? -9.467 -11.646 13.148 1.00 77.94 90 GLY A N 1
ATOM 712 C CA . GLY A 1 90 ? -8.095 -12.089 12.902 1.00 77.94 90 GLY A CA 1
ATOM 713 C C . GLY A 1 90 ? -7.312 -11.062 12.086 1.00 77.94 90 GLY A C 1
ATOM 714 O O . GLY A 1 90 ? -7.895 -10.120 11.534 1.00 77.94 90 GLY A O 1
ATOM 715 N N . ASP A 1 91 ? -5.993 -11.239 12.012 1.00 86.44 91 ASP A N 1
ATOM 716 C CA . ASP A 1 91 ? -5.193 -10.414 11.111 1.00 86.44 91 ASP A CA 1
ATOM 717 C C . ASP A 1 91 ? -5.726 -10.595 9.675 1.00 86.44 91 ASP A C 1
ATOM 719 O O . ASP A 1 91 ? -6.085 -11.712 9.285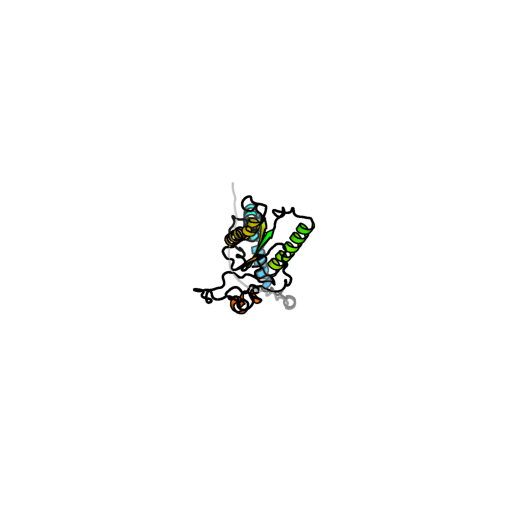 1.00 86.44 91 ASP A O 1
ATOM 723 N N . PRO A 1 92 ? -5.848 -9.511 8.895 1.00 93.06 92 PRO A N 1
ATOM 724 C CA . PRO A 1 92 ? -6.378 -9.598 7.542 1.00 93.06 92 PRO A CA 1
ATOM 725 C C . PRO A 1 92 ? -5.404 -10.366 6.639 1.00 93.06 92 PRO A C 1
ATOM 727 O O . PRO A 1 92 ? -4.191 -10.310 6.845 1.00 93.06 92 PRO A O 1
ATOM 730 N N . LYS A 1 93 ? -5.927 -11.044 5.607 1.00 94.00 93 LYS A N 1
ATOM 731 C CA . LYS A 1 93 ? -5.112 -11.803 4.637 1.00 94.00 93 LYS A CA 1
ATOM 732 C C . LYS A 1 93 ? -4.078 -10.911 3.942 1.00 94.00 93 LYS A C 1
ATOM 734 O O . LYS A 1 93 ? -2.923 -11.306 3.809 1.00 94.00 93 LYS A O 1
ATOM 739 N N . VAL A 1 94 ? -4.493 -9.696 3.568 1.00 96.31 94 VAL A N 1
ATOM 740 C CA . VAL A 1 94 ? -3.651 -8.671 2.940 1.00 96.31 94 VAL A CA 1
ATOM 741 C C . VAL A 1 94 ? -3.574 -7.431 3.831 1.00 96.31 94 VAL A C 1
ATOM 743 O O . VAL A 1 94 ? -4.599 -6.917 4.292 1.00 96.31 94 VAL A O 1
ATOM 746 N N . VAL A 1 95 ? -2.364 -6.911 4.042 1.00 97.25 95 VAL A N 1
ATOM 747 C CA . VAL A 1 95 ? -2.115 -5.630 4.717 1.00 97.25 95 VAL A CA 1
ATOM 748 C C . VAL A 1 95 ? -1.448 -4.660 3.752 1.00 97.25 95 VAL A C 1
ATOM 750 O O . VAL A 1 95 ? -0.317 -4.864 3.323 1.00 97.25 95 VAL A O 1
ATOM 753 N N . ILE A 1 96 ? -2.129 -3.551 3.475 1.00 97.06 96 ILE A N 1
ATOM 754 C CA . ILE A 1 96 ? -1.581 -2.415 2.741 1.00 97.06 96 ILE A CA 1
ATOM 755 C C . ILE A 1 96 ? -0.724 -1.583 3.691 1.00 97.06 96 ILE A C 1
ATOM 757 O O . ILE A 1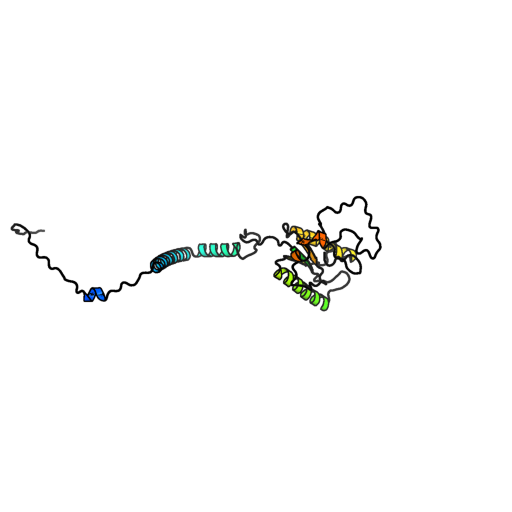 96 ? -1.188 -1.124 4.741 1.00 97.06 96 ILE A O 1
ATOM 761 N N . ILE A 1 97 ? 0.521 -1.350 3.301 1.00 96.81 97 ILE A N 1
ATOM 762 C CA . ILE A 1 97 ? 1.480 -0.533 4.029 1.00 96.81 97 ILE A CA 1
ATOM 763 C C . ILE A 1 97 ? 1.646 0.774 3.274 1.00 96.81 97 ILE A C 1
ATOM 765 O O . ILE A 1 97 ? 2.119 0.801 2.141 1.00 96.81 97 ILE A O 1
ATOM 769 N N . LEU A 1 98 ? 1.269 1.864 3.931 1.00 94.00 98 LEU A N 1
ATOM 770 C CA . LEU A 1 98 ? 1.457 3.211 3.424 1.00 94.00 98 LEU A CA 1
ATOM 771 C C . LEU A 1 98 ? 2.409 3.957 4.348 1.00 94.00 98 LEU A C 1
ATOM 773 O O . LEU A 1 98 ? 2.109 4.170 5.524 1.00 94.00 98 LEU A O 1
ATOM 777 N N . ALA A 1 99 ? 3.533 4.403 3.805 1.00 85.69 99 ALA A N 1
ATOM 778 C CA . ALA A 1 99 ? 4.365 5.374 4.485 1.00 85.69 99 ALA A CA 1
ATOM 779 C C . ALA A 1 99 ? 3.920 6.796 4.132 1.00 85.69 99 ALA A C 1
ATOM 781 O O . ALA A 1 99 ? 3.994 7.223 2.979 1.00 85.69 99 ALA A O 1
ATOM 782 N N . ALA A 1 100 ? 3.445 7.520 5.139 1.00 83.44 100 ALA A N 1
ATOM 783 C CA . ALA A 1 100 ? 3.137 8.939 5.055 1.00 83.44 100 ALA A CA 1
ATOM 784 C C . ALA A 1 100 ? 4.279 9.722 5.711 1.00 83.44 100 ALA A C 1
ATOM 786 O O . ALA A 1 100 ? 4.870 9.258 6.679 1.00 83.44 100 ALA A O 1
ATOM 787 N N . ASN A 1 101 ? 4.609 10.897 5.189 1.00 78.44 101 ASN A N 1
ATOM 788 C CA . ASN A 1 101 ? 5.627 11.765 5.779 1.00 78.44 101 ASN A CA 1
ATOM 789 C C . ASN A 1 101 ? 5.015 13.152 5.955 1.00 78.44 101 ASN A C 1
ATOM 791 O O . ASN A 1 101 ? 4.746 13.838 4.965 1.00 78.44 101 ASN A O 1
ATOM 795 N N . GLU A 1 102 ? 4.794 13.558 7.203 1.00 68.31 102 GLU A N 1
ATOM 796 C CA . GLU A 1 102 ? 4.157 14.835 7.535 1.00 68.31 102 GLU A CA 1
ATOM 797 C C . GLU A 1 102 ? 5.071 16.051 7.280 1.00 68.31 102 GLU A C 1
ATOM 799 O O . GLU A 1 102 ? 4.573 17.143 6.997 1.00 68.31 102 GLU A O 1
ATOM 804 N N . GLY A 1 103 ? 6.399 15.868 7.337 1.00 67.00 103 GLY A N 1
ATOM 805 C CA . GLY A 1 103 ? 7.399 16.946 7.318 1.00 67.00 103 GLY A CA 1
ATOM 806 C C . GLY A 1 103 ? 8.011 17.269 5.949 1.00 67.00 103 GLY A C 1
ATOM 807 O O . GLY A 1 103 ? 8.488 18.385 5.735 1.00 67.00 103 GLY A O 1
ATOM 808 N N . GLY A 1 104 ? 7.957 16.333 5.000 1.00 71.94 104 GLY A N 1
ATOM 809 C CA . GLY A 1 104 ? 8.638 16.448 3.704 1.00 71.94 104 GLY A CA 1
ATOM 810 C C . GLY A 1 104 ? 9.961 15.682 3.659 1.00 71.94 104 GLY A C 1
ATOM 811 O O . GLY A 1 104 ? 10.398 15.106 4.654 1.00 71.94 104 GLY A O 1
ATOM 812 N N . GLY A 1 105 ? 10.567 15.622 2.475 1.00 70.81 105 GLY A N 1
ATOM 813 C CA . GLY A 1 105 ? 11.777 14.831 2.238 1.00 70.81 105 GLY A CA 1
ATOM 814 C C . GLY A 1 105 ? 13.056 15.567 2.632 1.00 70.81 105 GLY A C 1
ATOM 815 O O . GLY A 1 105 ? 13.040 16.760 2.939 1.00 70.81 105 GLY A O 1
ATOM 816 N N . VAL A 1 106 ? 14.194 14.874 2.536 1.00 70.19 106 VAL A N 1
ATOM 817 C CA . VAL A 1 106 ? 15.521 15.436 2.870 1.00 70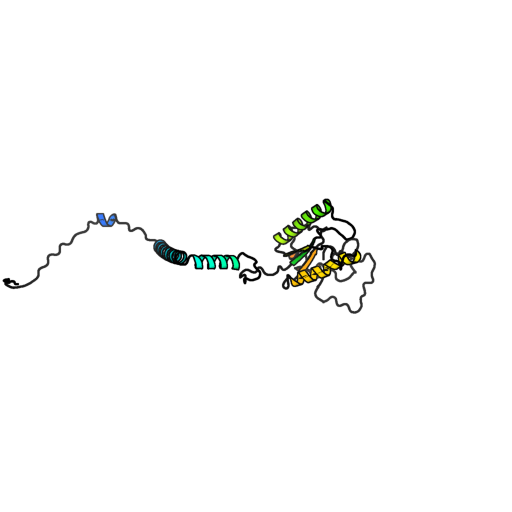.19 106 VAL A CA 1
ATOM 818 C C . VAL A 1 106 ? 15.827 16.724 2.086 1.00 70.19 106 VAL A C 1
ATOM 820 O O . VAL A 1 106 ? 16.461 17.638 2.610 1.00 70.19 106 VAL A O 1
ATOM 823 N N . PHE A 1 107 ? 15.346 16.821 0.844 1.00 70.94 107 PHE A N 1
ATOM 824 C CA . PHE A 1 107 ? 15.620 17.948 -0.051 1.00 70.94 107 PHE A CA 1
ATOM 825 C C . PHE A 1 107 ? 14.599 19.074 -0.031 1.00 70.94 107 PHE A C 1
ATOM 827 O O . PHE A 1 107 ? 14.907 20.189 -0.457 1.00 70.94 107 PHE A O 1
ATOM 834 N N . LYS A 1 108 ? 13.364 18.788 0.382 1.00 79.12 108 LYS A N 1
ATOM 835 C CA . LYS A 1 108 ? 12.249 19.705 0.171 1.00 79.12 108 LYS A CA 1
ATOM 836 C C . LYS A 1 108 ? 11.212 19.546 1.269 1.00 79.12 108 LYS A C 1
ATOM 838 O O . LYS A 1 108 ? 10.673 18.463 1.490 1.00 79.12 108 LYS A O 1
ATOM 843 N N . TRP A 1 109 ? 10.864 20.678 1.866 1.00 80.88 109 TRP A N 1
ATOM 844 C CA . TRP A 1 109 ? 9.707 20.802 2.739 1.00 80.88 109 TRP A CA 1
ATOM 845 C C . TRP A 1 109 ? 8.410 20.495 1.992 1.00 80.88 109 TRP A C 1
ATOM 847 O O . TRP A 1 109 ? 8.249 20.825 0.811 1.00 80.88 109 TRP A O 1
ATOM 857 N N . LYS A 1 110 ? 7.468 19.877 2.703 1.00 87.25 110 LYS A N 1
ATOM 858 C CA . LYS A 1 110 ? 6.168 19.514 2.146 1.00 87.25 110 LYS A CA 1
ATOM 859 C C . LYS A 1 110 ? 5.348 20.761 1.807 1.00 87.25 110 LYS A C 1
ATOM 861 O O . LYS A 1 110 ? 5.252 21.681 2.615 1.00 87.25 110 LYS A O 1
ATOM 866 N N . GLY A 1 111 ? 4.787 20.812 0.599 1.00 89.81 111 GLY A N 1
ATOM 867 C CA . GLY A 1 111 ? 3.937 21.919 0.158 1.00 89.81 111 GLY A CA 1
ATOM 868 C C . GLY A 1 111 ? 2.431 21.646 0.312 1.00 89.81 111 GLY A C 1
ATOM 869 O O . GLY A 1 111 ? 2.022 20.497 0.485 1.00 89.81 111 GLY A O 1
ATOM 870 N N . PRO A 1 112 ? 1.575 22.676 0.131 1.00 90.12 112 PRO A N 1
ATOM 871 C CA . PRO A 1 112 ? 0.110 22.548 0.080 1.00 90.12 112 PRO A CA 1
ATOM 872 C C . PRO A 1 112 ? -0.399 21.453 -0.856 1.00 90.12 112 PRO A C 1
ATOM 874 O O . PRO A 1 112 ? -1.293 20.685 -0.496 1.00 90.12 112 PRO A O 1
ATOM 877 N N . GLN A 1 113 ? 0.202 21.356 -2.042 1.00 89.44 113 GLN A N 1
ATOM 878 C CA . GLN A 1 113 ? -0.156 20.337 -3.022 1.00 89.44 113 GLN A CA 1
ATOM 879 C C . GLN A 1 113 ? 0.192 18.931 -2.526 1.00 89.44 113 GLN A C 1
ATOM 881 O O . GLN A 1 113 ? -0.618 18.019 -2.663 1.00 89.44 113 GLN A O 1
ATOM 886 N N . ASP A 1 114 ? 1.357 18.771 -1.898 1.00 89.81 114 ASP A N 1
ATOM 887 C CA . ASP A 1 114 ? 1.836 17.486 -1.390 1.00 89.81 114 ASP A CA 1
ATOM 888 C C . ASP A 1 114 ? 0.925 16.971 -0.257 1.00 89.81 114 ASP A C 1
ATOM 890 O O . ASP A 1 114 ? 0.583 15.789 -0.230 1.00 89.81 114 ASP A O 1
ATOM 894 N N . TRP A 1 115 ? 0.448 17.855 0.632 1.00 90.06 115 TRP A N 1
ATOM 895 C CA . TRP A 1 115 ? -0.560 17.502 1.647 1.00 90.06 115 TRP A CA 1
ATOM 896 C C . TRP A 1 115 ? -1.919 17.133 1.037 1.00 90.06 115 TRP A C 1
ATOM 898 O O . TRP A 1 115 ? -2.609 16.240 1.535 1.00 90.06 115 TRP A O 1
ATOM 908 N N . SER A 1 116 ? -2.328 17.806 -0.041 1.00 91.38 116 SER A N 1
ATOM 909 C CA . SER A 1 116 ? -3.581 17.493 -0.738 1.00 91.38 116 SER A CA 1
ATOM 910 C C . SER A 1 116 ? -3.522 16.113 -1.404 1.00 91.38 116 SER A C 1
ATOM 912 O O . SER A 1 116 ? -4.443 15.303 -1.246 1.00 91.38 116 SER A O 1
ATOM 914 N N . VAL A 1 117 ? -2.406 15.810 -2.079 1.00 91.31 117 VAL A N 1
ATOM 915 C CA . VAL A 1 117 ? -2.133 14.502 -2.701 1.00 91.31 117 VAL A CA 1
ATOM 916 C C . VAL A 1 117 ? -2.058 13.398 -1.650 1.00 91.31 117 VAL A C 1
ATOM 918 O O . VAL A 1 117 ? -2.649 12.340 -1.836 1.00 91.31 117 VAL A O 1
ATOM 921 N N . GLU A 1 118 ? -1.405 13.647 -0.516 1.00 91.56 118 GLU A N 1
ATOM 922 C CA . GLU A 1 118 ? -1.369 12.710 0.609 1.00 91.56 118 GLU A CA 1
ATOM 923 C C . GLU A 1 118 ? -2.767 12.365 1.117 1.00 91.56 118 GLU A C 1
ATOM 925 O O . GLU A 1 118 ? -3.129 11.193 1.210 1.00 91.56 118 GLU A O 1
ATOM 930 N N . ARG A 1 119 ? -3.585 13.381 1.410 1.00 92.69 119 ARG A N 1
ATOM 931 C CA . ARG A 1 119 ? -4.934 13.174 1.946 1.00 92.69 119 ARG A CA 1
ATOM 932 C C . ARG A 1 119 ? -5.811 12.377 0.982 1.00 92.69 119 ARG A C 1
ATOM 934 O O . ARG A 1 119 ? -6.549 11.484 1.409 1.00 92.69 119 ARG A O 1
ATOM 941 N N . SER A 1 120 ? -5.747 12.705 -0.305 1.00 94.81 120 SER A N 1
ATOM 942 C CA . SER A 1 120 ? -6.519 12.017 -1.345 1.00 94.81 120 SER A CA 1
ATOM 943 C C . SER A 1 120 ? -6.030 10.580 -1.562 1.00 94.81 120 SER A C 1
ATOM 945 O O . SER A 1 120 ? -6.856 9.668 -1.617 1.00 94.81 120 SER A O 1
ATOM 947 N N . SER A 1 121 ? -4.717 10.345 -1.540 1.00 94.50 121 SER A N 1
ATOM 948 C CA . SER A 1 121 ? -4.106 9.014 -1.648 1.00 94.50 121 SER A CA 1
ATOM 949 C C . SER A 1 121 ? -4.436 8.112 -0.455 1.00 94.50 121 SER A C 1
ATOM 951 O O . SER A 1 121 ? -4.863 6.968 -0.636 1.00 94.50 121 SER A O 1
ATOM 953 N N . ILE A 1 122 ? -4.340 8.642 0.771 1.00 95.06 122 ILE A N 1
ATOM 954 C CA . ILE A 1 122 ? -4.757 7.943 1.995 1.00 95.06 122 ILE A CA 1
ATOM 955 C C . ILE A 1 122 ? -6.234 7.557 1.896 1.00 95.06 122 ILE A C 1
ATOM 957 O O . ILE A 1 122 ? -6.603 6.425 2.204 1.00 95.06 122 ILE A O 1
ATOM 961 N N . THR A 1 123 ? -7.086 8.482 1.450 1.00 96.31 123 THR A N 1
ATOM 962 C CA . THR A 1 123 ? -8.528 8.232 1.319 1.00 96.31 123 THR A CA 1
ATOM 963 C C . THR A 1 123 ? -8.814 7.140 0.287 1.00 96.31 123 THR A C 1
ATOM 965 O O . THR A 1 123 ? -9.626 6.255 0.553 1.00 96.31 123 THR A O 1
ATOM 968 N N . ASN A 1 124 ? -8.121 7.152 -0.855 1.00 97.06 124 ASN A N 1
ATOM 969 C CA . ASN A 1 124 ? -8.232 6.123 -1.889 1.00 97.06 124 ASN A CA 1
ATOM 970 C C . ASN A 1 124 ? -7.892 4.724 -1.337 1.00 97.06 124 ASN A C 1
ATOM 972 O O . ASN A 1 124 ? -8.737 3.828 -1.385 1.00 97.06 124 ASN A O 1
ATOM 976 N N . LYS A 1 125 ? -6.718 4.565 -0.712 1.00 96.50 125 LYS A N 1
ATOM 977 C CA . LYS A 1 125 ? -6.270 3.281 -0.139 1.00 96.50 125 LYS A CA 1
ATOM 978 C C . LYS A 1 125 ? -7.146 2.822 1.023 1.00 96.50 125 LYS A C 1
ATOM 980 O O . LYS A 1 125 ? -7.480 1.647 1.120 1.00 96.50 125 LYS A O 1
ATOM 985 N N . LYS A 1 126 ? -7.585 3.751 1.877 1.00 96.56 126 LYS A N 1
ATOM 986 C CA . LYS A 1 126 ? -8.504 3.462 2.986 1.00 96.56 126 LYS A CA 1
ATOM 987 C C . LYS A 1 126 ? -9.852 2.950 2.492 1.00 96.56 126 LYS A C 1
ATOM 989 O O . LYS A 1 126 ? -10.392 2.012 3.073 1.00 96.56 126 LYS A O 1
ATOM 994 N N . ASN A 1 127 ? -10.396 3.550 1.436 1.00 97.31 127 ASN A N 1
ATOM 995 C CA . ASN A 1 127 ? -11.661 3.111 0.854 1.00 97.31 127 ASN A CA 1
ATOM 996 C C . ASN A 1 127 ? -11.535 1.726 0.213 1.00 97.31 127 ASN A C 1
ATOM 998 O O . ASN A 1 127 ? -12.434 0.907 0.390 1.00 97.31 127 ASN A O 1
ATOM 1002 N N . TYR A 1 128 ? -10.426 1.457 -0.479 1.00 97.06 128 TYR A N 1
ATOM 1003 C CA . TYR A 1 128 ? -10.141 0.143 -1.051 1.00 97.06 128 TYR A CA 1
ATOM 1004 C C . TYR A 1 128 ? -9.997 -0.934 0.033 1.00 97.06 128 TYR A C 1
ATOM 1006 O O . TYR A 1 128 ? -10.716 -1.928 0.013 1.00 97.06 128 TYR A O 1
ATOM 1014 N N . ALA A 1 129 ? -9.170 -0.679 1.053 1.00 96.50 129 ALA A N 1
ATOM 1015 C CA . ALA A 1 129 ? -8.980 -1.597 2.172 1.00 96.50 129 ALA A CA 1
ATOM 1016 C C . ALA A 1 129 ? -10.295 -1.891 2.909 1.00 96.50 129 ALA A C 1
ATOM 1018 O O . ALA A 1 129 ? -10.632 -3.043 3.160 1.00 96.50 129 ALA A O 1
ATOM 1019 N N . LYS A 1 130 ? -11.102 -0.855 3.183 1.00 95.06 130 LYS A N 1
ATOM 1020 C CA . LYS A 1 130 ? -12.409 -1.017 3.834 1.00 95.06 130 LYS A CA 1
ATOM 1021 C C . LYS A 1 130 ? -13.395 -1.827 2.988 1.00 95.06 130 LYS A C 1
ATOM 1023 O O . LYS A 1 130 ? -14.196 -2.562 3.554 1.00 95.06 130 LYS A O 1
ATOM 1028 N N . ARG A 1 131 ? -13.380 -1.654 1.663 1.00 95.06 131 ARG A N 1
ATOM 1029 C CA . ARG A 1 131 ? -14.284 -2.361 0.744 1.00 95.06 131 ARG A CA 1
ATOM 1030 C C . ARG A 1 131 ? -14.014 -3.865 0.738 1.00 95.06 131 ARG A C 1
ATOM 1032 O O . ARG A 1 131 ? -14.971 -4.627 0.741 1.00 95.06 131 ARG A O 1
ATOM 1039 N N . HIS A 1 132 ? -12.742 -4.251 0.756 1.00 95.00 132 HIS A N 1
ATOM 1040 C CA . HIS A 1 132 ? -12.311 -5.644 0.595 1.00 95.00 132 HIS A CA 1
ATOM 1041 C C . HIS A 1 132 ? -11.937 -6.338 1.909 1.00 95.00 132 HIS A C 1
ATOM 1043 O O . HIS A 1 132 ? -11.633 -7.522 1.922 1.00 95.00 132 HIS A O 1
ATOM 1049 N N . GLY A 1 133 ? -11.977 -5.619 3.035 1.00 93.56 133 GLY A N 1
ATOM 1050 C CA . GLY A 1 133 ? -11.602 -6.168 4.341 1.00 93.56 133 GLY A CA 1
ATOM 1051 C C . GLY A 1 133 ? -10.090 -6.299 4.550 1.00 93.56 133 GLY A C 1
ATOM 1052 O O . GLY A 1 133 ? -9.660 -7.033 5.438 1.00 93.56 133 GLY A O 1
ATOM 1053 N N . TYR A 1 134 ? -9.278 -5.587 3.765 1.00 96.00 134 TYR A N 1
ATOM 1054 C CA . TYR A 1 134 ? -7.826 -5.563 3.929 1.00 96.00 134 TYR A CA 1
ATOM 1055 C C . TYR A 1 134 ? -7.399 -4.676 5.101 1.00 96.00 134 TYR A C 1
ATOM 1057 O O . TYR A 1 134 ? -8.067 -3.703 5.470 1.00 96.00 134 TYR A O 1
ATOM 1065 N N . GLY A 1 135 ? -6.233 -4.983 5.665 1.00 95.38 135 GLY A N 1
ATOM 1066 C CA . GLY A 1 135 ? -5.571 -4.115 6.629 1.00 95.38 135 GLY A CA 1
ATOM 1067 C C . GLY A 1 135 ? -4.982 -2.890 5.942 1.00 95.38 135 GLY A C 1
ATOM 1068 O O . GLY A 1 135 ? -4.483 -2.978 4.827 1.00 95.38 135 GLY A O 1
ATOM 1069 N N . LEU A 1 136 ? -4.992 -1.744 6.619 1.00 96.00 136 LEU A N 1
ATOM 1070 C CA . LEU A 1 136 ? -4.230 -0.567 6.205 1.00 96.00 136 LEU A CA 1
ATOM 1071 C C . LEU A 1 136 ? -3.412 -0.074 7.393 1.00 96.00 136 LEU A C 1
ATOM 1073 O O . LEU A 1 136 ? -3.973 0.362 8.398 1.00 96.00 136 LEU A O 1
ATOM 1077 N N . THR A 1 137 ? -2.089 -0.108 7.263 1.00 94.94 137 THR A N 1
ATOM 1078 C CA . THR A 1 137 ? -1.175 0.502 8.226 1.00 94.94 137 THR A CA 1
ATOM 1079 C C . THR A 1 137 ? -0.545 1.745 7.621 1.00 94.94 137 THR A C 1
ATOM 1081 O O . THR A 1 137 ? 0.209 1.673 6.655 1.00 94.94 137 THR A O 1
ATOM 1084 N N . ILE A 1 138 ? -0.836 2.894 8.226 1.00 92.88 138 ILE A N 1
ATOM 1085 C CA . ILE A 1 138 ? -0.189 4.159 7.886 1.00 92.88 138 ILE A CA 1
ATOM 1086 C C . ILE A 1 138 ? 0.947 4.359 8.882 1.00 92.88 138 ILE A C 1
ATOM 1088 O O . ILE A 1 138 ? 0.713 4.395 10.092 1.00 92.88 138 ILE A O 1
ATOM 1092 N N . LYS A 1 139 ? 2.180 4.423 8.387 1.00 90.44 139 LYS A N 1
ATOM 1093 C CA . LYS A 1 139 ? 3.371 4.646 9.208 1.00 90.44 139 LYS A CA 1
ATOM 1094 C C . LYS A 1 139 ? 3.959 6.000 8.869 1.00 90.44 139 LYS A C 1
ATOM 1096 O O . LYS A 1 139 ? 4.113 6.333 7.699 1.00 90.44 139 LYS A O 1
ATOM 1101 N N . ASP A 1 140 ? 4.269 6.755 9.910 1.00 84.56 140 ASP A N 1
ATOM 1102 C CA . ASP A 1 140 ? 4.932 8.038 9.768 1.00 84.56 140 ASP A CA 1
ATOM 1103 C C . ASP A 1 140 ? 6.436 7.838 9.512 1.00 84.56 140 ASP A C 1
ATOM 1105 O O . ASP A 1 140 ? 7.133 7.155 10.272 1.00 84.56 140 ASP A O 1
ATOM 1109 N N . MET A 1 141 ? 6.909 8.430 8.421 1.00 79.38 141 MET A N 1
ATOM 1110 C CA . MET A 1 141 ? 8.305 8.518 7.996 1.00 79.38 141 MET A CA 1
ATOM 1111 C C . MET A 1 141 ? 8.908 9.876 8.372 1.00 79.38 141 MET A C 1
ATOM 1113 O O . MET A 1 141 ? 9.612 10.509 7.585 1.00 79.38 141 MET A O 1
ATOM 1117 N N . THR A 1 142 ? 8.636 10.356 9.585 1.00 75.69 142 THR A N 1
ATOM 1118 C CA . THR A 1 142 ? 9.340 11.523 10.118 1.00 75.69 142 THR A CA 1
ATOM 1119 C C . THR A 1 142 ? 10.850 11.310 10.077 1.00 75.69 142 THR A C 1
ATOM 1121 O O . THR A 1 142 ? 11.361 10.223 10.356 1.00 75.69 142 THR A O 1
ATOM 1124 N N . THR A 1 143 ? 11.585 12.371 9.735 1.00 69.44 143 THR A N 1
ATOM 1125 C CA . THR A 1 143 ? 13.022 12.304 9.462 1.00 69.44 143 THR A CA 1
ATOM 1126 C C . THR A 1 143 ? 13.801 11.787 10.672 1.00 69.44 143 THR A C 1
ATOM 1128 O O . THR A 1 143 ? 14.083 12.507 11.631 1.00 69.44 143 THR A O 1
ATOM 1131 N N . LYS A 1 144 ? 14.208 10.518 10.621 1.00 79.06 144 LYS A N 1
ATOM 1132 C CA . LYS A 1 144 ? 15.097 9.917 11.621 1.00 79.06 144 LYS A CA 1
ATOM 1133 C C . LYS A 1 144 ? 16.545 10.183 11.239 1.00 79.06 144 LYS A C 1
ATOM 1135 O O . LYS A 1 144 ? 16.930 10.025 10.086 1.00 79.06 144 LYS A O 1
ATOM 1140 N N . LYS A 1 145 ? 17.402 10.444 12.233 1.00 80.88 145 LYS A N 1
ATOM 1141 C CA . LYS A 1 145 ? 18.854 10.649 12.031 1.00 80.88 145 LYS A CA 1
ATOM 1142 C C . LYS A 1 145 ? 19.532 9.516 11.238 1.00 80.88 145 LYS A C 1
ATOM 1144 O O . LYS A 1 145 ? 20.513 9.750 10.546 1.00 80.88 145 LYS A O 1
ATOM 1149 N N . ARG A 1 146 ? 19.026 8.280 11.328 1.00 84.31 146 ARG A N 1
ATOM 1150 C CA . ARG A 1 146 ? 19.542 7.129 10.564 1.00 84.31 146 ARG A CA 1
ATOM 1151 C C . ARG A 1 146 ? 19.314 7.269 9.050 1.00 84.31 146 ARG A C 1
ATOM 1153 O O . ARG A 1 146 ? 20.182 6.857 8.281 1.00 84.31 146 ARG A O 1
ATOM 1160 N N . TYR A 1 147 ? 18.183 7.855 8.658 1.00 84.94 147 TYR A N 1
ATOM 1161 C CA . TYR A 1 147 ? 17.701 7.983 7.278 1.00 84.94 147 TYR A CA 1
ATOM 1162 C C . TYR A 1 147 ? 17.739 9.426 6.767 1.00 84.94 147 TYR A C 1
ATOM 1164 O O . TYR A 1 147 ? 17.184 9.726 5.722 1.00 84.94 147 TYR A O 1
ATOM 1172 N N . SER A 1 148 ? 18.433 10.324 7.470 1.00 80.94 148 SER A N 1
ATOM 1173 C CA . SER A 1 148 ? 18.490 11.749 7.126 1.00 80.94 148 SER A CA 1
ATOM 1174 C C . SER A 1 148 ? 19.277 12.058 5.850 1.00 80.94 148 SER A C 1
ATOM 1176 O O . SER A 1 148 ? 19.410 13.222 5.494 1.00 80.94 148 SER A O 1
ATOM 1178 N N . HIS A 1 149 ? 19.860 11.047 5.203 1.00 83.12 149 HIS A N 1
ATOM 1179 C CA . HIS A 1 149 ? 20.543 11.204 3.928 1.00 83.12 149 HIS A CA 1
ATOM 1180 C C . HIS A 1 149 ? 19.633 10.702 2.809 1.00 83.12 149 HIS A C 1
ATOM 1182 O O . HIS A 1 149 ? 19.068 9.619 2.931 1.00 83.12 149 HIS A O 1
ATOM 1188 N N . GLU A 1 150 ? 19.553 11.454 1.711 1.00 77.56 150 GLU A N 1
ATOM 1189 C CA . GLU A 1 150 ? 18.707 11.172 0.538 1.00 77.56 150 GLU A CA 1
ATOM 1190 C C . GLU A 1 150 ? 18.693 9.697 0.091 1.00 77.56 150 GLU A C 1
ATOM 1192 O O . GLU A 1 150 ? 17.639 9.100 -0.106 1.00 77.56 150 GLU A O 1
ATOM 1197 N N . TRP A 1 151 ? 19.863 9.061 0.011 1.00 77.69 151 TRP A N 1
ATOM 1198 C CA . TRP A 1 151 ? 20.011 7.695 -0.485 1.00 77.69 151 TRP A CA 1
ATOM 1199 C C . TRP A 1 151 ? 19.630 6.647 0.561 1.00 77.69 151 TRP A C 1
ATOM 1201 O O . TRP A 1 151 ? 19.498 5.475 0.225 1.00 77.69 151 TRP A O 1
ATOM 1211 N N . ARG A 1 152 ? 19.446 7.044 1.827 1.00 83.75 152 ARG A N 1
ATOM 1212 C CA . ARG A 1 152 ? 18.968 6.183 2.918 1.00 83.75 152 ARG A CA 1
ATOM 1213 C C . ARG A 1 152 ? 17.471 6.309 3.155 1.00 83.75 152 ARG A C 1
ATOM 1215 O O . ARG A 1 152 ? 16.895 5.355 3.663 1.00 83.75 152 ARG A O 1
ATOM 1222 N N . GLU A 1 153 ? 16.856 7.436 2.805 1.00 82.38 153 GLU A N 1
ATOM 1223 C CA . GLU A 1 153 ? 15.425 7.695 3.029 1.00 82.38 153 GLU A CA 1
ATOM 1224 C C . GLU A 1 153 ? 14.557 6.566 2.452 1.00 82.38 153 GLU A C 1
ATOM 1226 O O . GLU A 1 153 ? 13.722 5.992 3.147 1.00 82.38 153 GLU A O 1
ATOM 1231 N N . SER A 1 154 ? 14.852 6.141 1.220 1.00 83.50 154 SER A N 1
ATOM 1232 C CA . SER A 1 154 ? 14.120 5.053 0.556 1.00 83.50 154 SER A CA 1
ATOM 1233 C C . SER A 1 154 ? 14.307 3.677 1.212 1.00 83.50 154 SER A C 1
ATOM 1235 O O . SER A 1 154 ? 13.468 2.799 1.037 1.00 83.50 154 SER A O 1
ATOM 1237 N N . TRP A 1 155 ? 15.372 3.461 1.992 1.00 88.06 155 TRP A N 1
ATOM 1238 C CA . TRP A 1 155 ? 15.605 2.189 2.690 1.00 88.06 155 TRP A CA 1
ATOM 1239 C C . TRP A 1 155 ? 14.806 2.056 3.989 1.00 88.06 155 TRP A C 1
ATOM 1241 O O . TRP A 1 155 ? 14.689 0.949 4.519 1.00 88.06 155 TRP A O 1
ATOM 1251 N N . GLU A 1 156 ? 14.214 3.142 4.498 1.00 89.31 156 GLU A N 1
ATOM 1252 C CA . GLU A 1 156 ? 13.335 3.087 5.673 1.00 89.31 156 GLU A CA 1
ATOM 1253 C C . GLU A 1 156 ? 12.132 2.152 5.453 1.00 89.31 156 GLU A C 1
ATOM 1255 O O . GLU A 1 156 ? 11.660 1.516 6.401 1.00 89.31 156 GLU A O 1
ATOM 1260 N N . LYS A 1 157 ? 11.710 1.977 4.192 1.00 90.50 157 LYS A N 1
ATOM 1261 C CA . LYS A 1 157 ? 10.651 1.048 3.772 1.00 90.50 157 LYS A CA 1
ATOM 1262 C C . LYS A 1 157 ? 10.848 -0.364 4.335 1.00 90.50 157 LYS A C 1
ATOM 1264 O O . LYS A 1 157 ? 9.901 -0.963 4.836 1.00 90.50 157 LYS A O 1
ATOM 1269 N N . VAL A 1 158 ? 12.085 -0.870 4.343 1.00 91.44 158 VAL A N 1
ATOM 1270 C CA . VAL A 1 158 ? 12.412 -2.224 4.830 1.00 91.44 158 VAL A CA 1
ATOM 1271 C C . VAL A 1 158 ? 12.175 -2.357 6.336 1.00 91.44 158 VAL A C 1
ATOM 1273 O O . VAL A 1 158 ? 11.651 -3.368 6.809 1.00 91.44 158 VAL A O 1
ATOM 1276 N N . ASP A 1 159 ? 12.535 -1.334 7.111 1.00 92.25 159 ASP A N 1
ATOM 1277 C CA . ASP A 1 159 ? 12.325 -1.333 8.561 1.00 92.25 159 ASP A CA 1
ATOM 1278 C C . ASP A 1 159 ? 10.840 -1.178 8.908 1.00 92.25 159 ASP A C 1
ATOM 1280 O O . ASP A 1 159 ? 10.372 -1.765 9.889 1.00 92.25 159 ASP A O 1
ATOM 1284 N N . ILE A 1 160 ? 10.090 -0.428 8.098 1.00 93.12 160 ILE A N 1
ATOM 1285 C CA . ILE A 1 160 ? 8.635 -0.308 8.216 1.00 93.12 160 ILE A CA 1
ATOM 1286 C C . ILE A 1 160 ? 7.948 -1.634 7.884 1.00 93.12 160 ILE A C 1
ATOM 1288 O O . ILE A 1 160 ? 7.083 -2.070 8.643 1.00 93.12 160 ILE A O 1
ATOM 1292 N N . LEU A 1 161 ? 8.363 -2.308 6.812 1.00 94.38 161 LEU A N 1
ATOM 1293 C CA . LEU A 1 161 ? 7.835 -3.613 6.417 1.00 94.38 161 LEU A CA 1
ATOM 1294 C C . LEU A 1 161 ? 8.019 -4.639 7.544 1.00 94.38 161 LEU A C 1
ATOM 1296 O O . LEU A 1 161 ? 7.057 -5.270 7.977 1.00 94.38 161 LEU A O 1
ATOM 1300 N N . LYS A 1 162 ? 9.219 -4.703 8.137 1.00 94.50 162 LYS A N 1
ATOM 1301 C CA . LYS A 1 162 ? 9.492 -5.546 9.316 1.00 94.50 162 LYS A CA 1
ATOM 1302 C C . LYS A 1 162 ? 8.604 -5.208 10.513 1.00 94.50 162 LYS A C 1
ATOM 1304 O O . LYS A 1 162 ? 8.227 -6.096 11.274 1.00 94.50 162 LYS A O 1
ATOM 1309 N N . GLN A 1 163 ? 8.293 -3.930 10.731 1.00 93.50 163 GLN A N 1
ATOM 1310 C CA . GLN A 1 163 ? 7.376 -3.521 11.797 1.00 93.50 163 GLN A CA 1
ATOM 1311 C C . GLN A 1 163 ? 5.935 -3.945 11.503 1.00 93.50 163 GLN A C 1
ATOM 1313 O O . GLN A 1 163 ? 5.257 -4.400 12.419 1.00 93.50 163 GLN A O 1
ATOM 1318 N N . ALA A 1 164 ? 5.483 -3.830 10.253 1.00 94.75 164 ALA A N 1
ATOM 1319 C CA . ALA A 1 164 ? 4.159 -4.280 9.835 1.00 94.75 164 ALA A CA 1
ATOM 1320 C C . ALA A 1 164 ? 4.011 -5.802 9.988 1.00 94.75 164 ALA A C 1
ATOM 1322 O O . ALA A 1 164 ? 3.043 -6.251 10.593 1.00 94.75 164 ALA A O 1
ATOM 1323 N N . MET A 1 165 ? 5.016 -6.578 9.573 1.00 94.69 165 MET A N 1
ATOM 1324 C CA . MET A 1 165 ? 5.043 -8.038 9.746 1.00 94.69 165 MET A CA 1
ATOM 1325 C C . MET A 1 165 ? 4.989 -8.465 11.219 1.00 94.69 165 MET A C 1
ATOM 1327 O O . MET A 1 165 ? 4.328 -9.435 11.568 1.00 94.69 165 MET A O 1
ATOM 1331 N N . ARG A 1 166 ? 5.634 -7.714 12.124 1.00 94.62 166 ARG A N 1
ATOM 1332 C CA . ARG A 1 166 ? 5.520 -7.954 13.577 1.00 94.62 166 ARG A CA 1
ATOM 1333 C C . ARG A 1 166 ? 4.155 -7.571 14.142 1.00 94.62 166 ARG A C 1
ATOM 1335 O O . ARG A 1 166 ? 3.733 -8.150 15.137 1.00 94.62 166 ARG A O 1
ATOM 1342 N N . GLN A 1 167 ? 3.514 -6.559 13.562 1.00 93.06 167 GLN A N 1
ATOM 1343 C CA . GLN A 1 167 ? 2.199 -6.088 13.988 1.00 93.06 167 GLN A CA 1
ATOM 1344 C C . GLN A 1 167 ? 1.087 -7.055 13.561 1.00 93.06 167 GLN A C 1
ATOM 1346 O O . GLN A 1 167 ? 0.129 -7.211 14.312 1.00 93.06 167 GLN A O 1
ATOM 1351 N N . PHE A 1 168 ? 1.238 -7.700 12.402 1.00 94.69 168 PHE A N 1
ATOM 1352 C CA . PHE A 1 168 ? 0.272 -8.635 11.826 1.00 94.69 168 PHE A CA 1
ATOM 1353 C C . PHE A 1 168 ? 0.926 -9.999 11.529 1.00 94.69 168 PHE A C 1
ATOM 1355 O O . PHE A 1 168 ? 1.162 -10.337 10.372 1.00 94.69 168 PHE A O 1
ATOM 1362 N N . PRO A 1 169 ? 1.279 -10.790 12.557 1.00 94.25 169 PRO A N 1
ATOM 1363 C CA . PRO A 1 169 ? 2.039 -12.028 12.384 1.00 94.25 169 PRO A CA 1
ATOM 1364 C C . PRO A 1 169 ? 1.277 -13.157 11.676 1.00 94.25 169 PRO A C 1
ATOM 1366 O O . PRO A 1 169 ? 1.888 -14.180 11.381 1.00 94.25 169 PRO A O 1
ATOM 1369 N N . GLN A 1 170 ? -0.042 -13.046 11.483 1.00 94.38 170 GLN A N 1
ATOM 1370 C CA . GLN A 1 170 ? -0.851 -14.055 10.780 1.00 94.38 170 GLN A CA 1
ATOM 1371 C C . GLN A 1 170 ? -1.267 -13.623 9.363 1.00 94.38 170 GLN A C 1
ATOM 1373 O O . GLN A 1 170 ? -1.956 -14.377 8.682 1.00 94.38 170 GLN A O 1
ATOM 1378 N N . THR A 1 171 ? -0.874 -12.426 8.919 1.00 95.88 171 THR A N 1
ATOM 1379 C CA . THR A 1 171 ? -1.127 -11.944 7.554 1.00 95.88 171 THR A CA 1
ATOM 1380 C C . THR A 1 171 ? -0.253 -12.688 6.547 1.00 95.88 171 THR A C 1
ATOM 1382 O O . THR A 1 171 ? 0.927 -12.924 6.799 1.00 95.88 171 THR A O 1
ATOM 1385 N N . GLU A 1 172 ? -0.831 -13.014 5.393 1.00 94.44 172 GLU A N 1
ATOM 1386 C CA . GLU A 1 172 ? -0.156 -13.723 4.303 1.00 94.44 172 GLU A CA 1
ATOM 1387 C C . GLU A 1 172 ? 0.599 -12.750 3.388 1.00 94.44 172 GLU A C 1
ATOM 1389 O O . GLU A 1 172 ? 1.783 -12.938 3.126 1.00 94.44 172 GLU A O 1
ATOM 1394 N N . TRP A 1 173 ? -0.061 -11.663 2.971 1.00 95.81 173 TRP A N 1
ATOM 1395 C CA . TRP A 1 173 ? 0.485 -10.705 2.009 1.00 95.81 173 TRP A CA 1
ATOM 1396 C C . TRP A 1 173 ? 0.630 -9.305 2.596 1.00 95.81 173 TRP A C 1
ATOM 1398 O O . TRP A 1 173 ? -0.297 -8.737 3.180 1.00 95.81 173 TRP A O 1
ATOM 1408 N N . PHE A 1 174 ? 1.792 -8.703 2.365 1.00 97.06 174 PHE A N 1
ATOM 1409 C CA . PHE A 1 174 ? 2.069 -7.314 2.705 1.00 97.06 174 PHE A CA 1
ATOM 1410 C C . PHE A 1 174 ? 2.293 -6.533 1.424 1.00 97.06 174 PHE A C 1
ATOM 1412 O O . PHE A 1 174 ? 3.254 -6.796 0.714 1.00 97.06 174 PHE A O 1
ATOM 1419 N N . TRP A 1 175 ? 1.420 -5.568 1.157 1.00 96.44 175 TRP A N 1
ATOM 1420 C CA . TRP A 1 175 ? 1.471 -4.771 -0.059 1.00 96.44 175 TRP A CA 1
ATOM 1421 C C . TRP A 1 175 ? 1.980 -3.371 0.253 1.00 96.44 175 TRP A C 1
ATOM 1423 O O . TRP A 1 175 ? 1.296 -2.575 0.907 1.00 96.44 175 TRP A O 1
ATOM 1433 N N . TRP A 1 176 ? 3.192 -3.061 -0.191 1.00 95.69 176 TRP A N 1
ATOM 1434 C CA . TRP A 1 176 ? 3.752 -1.728 -0.077 1.00 95.69 176 TRP A CA 1
ATOM 1435 C C . TRP A 1 176 ? 3.137 -0.811 -1.130 1.00 95.69 176 TRP A C 1
ATOM 1437 O O . TRP A 1 176 ? 3.184 -1.103 -2.322 1.00 95.69 176 TRP A O 1
ATOM 1447 N N . LEU A 1 177 ? 2.614 0.341 -0.706 1.00 94.56 177 LEU A N 1
ATOM 1448 C CA . LEU A 1 177 ? 2.146 1.379 -1.614 1.00 94.56 177 LEU A CA 1
ATOM 1449 C C . LEU A 1 177 ? 2.698 2.748 -1.233 1.00 94.56 177 LEU A C 1
ATOM 1451 O O . LEU A 1 177 ? 2.425 3.273 -0.152 1.00 94.56 177 LEU A O 1
ATOM 1455 N N . ASP A 1 178 ? 3.395 3.376 -2.176 1.00 91.88 178 ASP A N 1
ATOM 1456 C CA . ASP A 1 178 ? 3.896 4.735 -2.010 1.00 91.88 178 ASP A CA 1
ATOM 1457 C C . ASP A 1 178 ? 2.762 5.762 -1.958 1.00 91.88 178 ASP A C 1
ATOM 1459 O O . ASP A 1 178 ? 1.671 5.590 -2.516 1.00 91.88 178 ASP A O 1
ATOM 1463 N N . LEU A 1 179 ? 3.055 6.898 -1.327 1.00 90.06 179 LEU A N 1
ATOM 1464 C CA . LEU A 1 179 ? 2.122 8.008 -1.174 1.00 90.06 179 LEU A CA 1
ATOM 1465 C C . LEU A 1 179 ? 1.550 8.507 -2.506 1.00 90.06 179 LEU A C 1
ATOM 1467 O O . LEU A 1 179 ? 0.380 8.873 -2.573 1.00 90.06 179 LEU A O 1
ATOM 1471 N N . HIS A 1 180 ? 2.348 8.496 -3.570 1.00 89.38 180 HIS A N 1
ATOM 1472 C CA . HIS A 1 180 ? 1.966 9.020 -4.883 1.00 89.38 180 HIS A CA 1
ATOM 1473 C C . HIS A 1 180 ? 1.325 7.978 -5.813 1.00 89.38 180 HIS A C 1
ATOM 1475 O O . HIS A 1 180 ? 1.054 8.282 -6.971 1.00 89.38 180 HIS A O 1
ATOM 1481 N N . THR A 1 181 ? 1.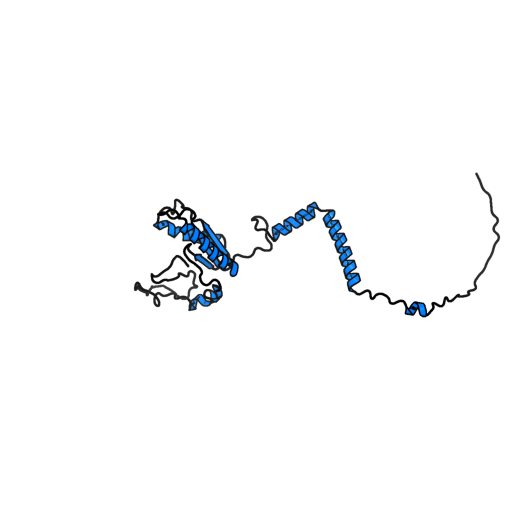046 6.770 -5.322 1.00 92.12 181 THR A N 1
ATOM 1482 C CA . THR A 1 181 ? 0.317 5.738 -6.080 1.00 92.12 181 THR A CA 1
ATOM 1483 C C . THR A 1 181 ? -1.189 5.867 -5.871 1.00 92.12 181 THR A C 1
ATOM 1485 O O . THR A 1 181 ? -1.632 6.296 -4.804 1.00 92.12 181 THR A O 1
ATOM 1488 N N . TYR A 1 182 ? -1.994 5.466 -6.854 1.00 93.94 182 TYR A N 1
ATOM 1489 C CA . TYR A 1 182 ? -3.454 5.429 -6.744 1.00 93.94 182 TYR A CA 1
ATOM 1490 C C . TYR A 1 182 ? -3.998 4.093 -7.225 1.00 93.94 182 TYR A C 1
ATOM 1492 O O . TYR A 1 182 ? -3.582 3.579 -8.259 1.00 93.94 182 TYR A O 1
ATOM 1500 N N . ILE A 1 183 ? -4.966 3.563 -6.484 1.00 95.94 183 ILE A N 1
ATOM 1501 C CA . ILE A 1 183 ? -5.737 2.395 -6.892 1.00 95.94 183 ILE A CA 1
ATOM 1502 C C . ILE A 1 183 ? -6.878 2.903 -7.767 1.00 95.94 183 ILE A C 1
ATOM 1504 O O . ILE A 1 183 ? -7.813 3.539 -7.269 1.00 95.94 183 ILE A O 1
ATOM 1508 N N . MET A 1 184 ? -6.755 2.664 -9.070 1.00 96.06 184 MET A N 1
ATOM 1509 C CA . MET A 1 184 ? -7.692 3.163 -10.080 1.00 96.06 184 MET A CA 1
ATOM 1510 C C . MET A 1 184 ? -8.898 2.243 -10.274 1.00 96.06 184 MET A C 1
ATOM 1512 O O . MET A 1 184 ? -9.980 2.732 -10.577 1.00 96.06 184 MET A O 1
ATOM 1516 N N . GLU A 1 185 ? -8.733 0.944 -10.015 1.00 95.75 185 GLU A N 1
ATOM 1517 C CA . GLU A 1 185 ? -9.781 -0.073 -10.125 1.00 95.75 185 GLU A CA 1
ATOM 1518 C C . GLU A 1 185 ? -10.219 -0.550 -8.732 1.00 95.75 185 GLU A C 1
ATOM 1520 O O . GLU A 1 185 ? -9.794 -1.605 -8.257 1.00 95.75 185 GLU A O 1
ATOM 1525 N N . PRO A 1 186 ? -11.063 0.212 -8.010 1.00 94.94 186 PRO A N 1
ATOM 1526 C CA . PRO A 1 186 ? -11.391 -0.104 -6.625 1.00 94.94 186 PRO A CA 1
ATOM 1527 C C . PRO A 1 186 ? -12.292 -1.336 -6.474 1.00 94.94 186 PRO A C 1
ATOM 1529 O O . PRO A 1 186 ? -12.518 -1.787 -5.354 1.00 94.94 186 PRO A O 1
ATOM 1532 N N . HIS A 1 187 ? -12.860 -1.837 -7.570 1.00 95.44 187 HIS A N 1
ATOM 1533 C CA . HIS A 1 187 ? -13.814 -2.943 -7.573 1.00 95.44 187 HIS A CA 1
ATOM 1534 C C . HIS A 1 187 ? -13.141 -4.315 -7.630 1.00 95.44 187 HIS A C 1
ATOM 1536 O O . HIS A 1 187 ? -13.754 -5.283 -7.193 1.00 95.44 187 HIS A O 1
ATOM 1542 N N . LEU A 1 188 ? -11.904 -4.388 -8.129 1.00 95.12 188 LEU A N 1
ATOM 1543 C CA . LEU A 1 188 ? -11.170 -5.640 -8.282 1.00 95.12 188 LEU A CA 1
ATOM 1544 C C . LEU A 1 188 ? -10.616 -6.117 -6.936 1.00 95.12 188 LEU A C 1
ATOM 1546 O O . LEU A 1 188 ? -10.045 -5.324 -6.181 1.00 95.12 188 LEU A O 1
ATOM 1550 N N . LEU A 1 189 ? -10.789 -7.410 -6.664 1.00 94.06 189 LEU A N 1
ATOM 1551 C CA . LEU A 1 189 ? -10.175 -8.133 -5.550 1.00 94.06 189 LEU A CA 1
ATOM 1552 C C . LEU A 1 189 ? -8.790 -8.626 -5.973 1.00 94.06 189 LEU A C 1
ATOM 1554 O O . LEU A 1 189 ? -8.645 -9.159 -7.072 1.00 94.06 189 LEU A O 1
ATOM 1558 N N . LEU A 1 190 ? -7.780 -8.465 -5.116 1.00 93.25 190 LEU A N 1
ATOM 1559 C CA . LEU A 1 190 ? -6.412 -8.893 -5.431 1.00 93.25 190 LEU A CA 1
ATOM 1560 C C . LEU A 1 190 ? -6.305 -10.412 -5.564 1.00 93.25 190 LEU A C 1
ATOM 1562 O O . LEU A 1 190 ? -5.591 -10.898 -6.436 1.00 93.25 190 LEU A O 1
ATOM 1566 N N . GLU A 1 191 ? -7.022 -11.147 -4.715 1.00 93.19 191 GLU A N 1
ATOM 1567 C CA . GLU A 1 191 ? -7.058 -12.607 -4.707 1.00 93.19 191 GLU A CA 1
ATOM 1568 C C . GLU A 1 191 ? -7.544 -13.155 -6.043 1.00 93.19 191 GLU A C 1
ATOM 1570 O O . GLU A 1 191 ? -6.788 -13.810 -6.758 1.00 93.19 191 GLU A O 1
ATOM 1575 N N . GLU A 1 192 ? -8.762 -12.775 -6.426 1.00 92.06 192 GLU A N 1
ATOM 1576 C CA . GLU A 1 192 ? -9.389 -13.221 -7.668 1.00 92.06 192 GLU A CA 1
ATOM 1577 C C . GLU A 1 192 ? -8.596 -12.773 -8.900 1.00 92.06 192 GLU A C 1
ATOM 1579 O O . GLU A 1 192 ? -8.442 -13.533 -9.856 1.00 92.06 192 GLU A O 1
ATOM 1584 N N . HIS A 1 193 ? -8.082 -11.541 -8.879 1.00 90.62 193 HIS A N 1
ATOM 1585 C CA . HIS A 1 193 ? -7.394 -10.974 -10.030 1.00 90.62 193 HIS A CA 1
ATOM 1586 C C . HIS A 1 193 ? -6.009 -11.583 -10.259 1.00 90.62 193 HIS A C 1
ATOM 1588 O O . HIS A 1 193 ? -5.602 -11.733 -11.410 1.00 90.62 193 HIS A O 1
ATOM 1594 N N . PHE A 1 194 ? -5.272 -11.889 -9.187 1.00 90.69 194 PHE A N 1
ATOM 1595 C CA . PHE A 1 194 ? -3.844 -12.173 -9.294 1.00 90.69 194 PHE A CA 1
ATOM 1596 C C . PHE A 1 194 ? -3.294 -13.134 -8.229 1.00 90.69 194 PHE A C 1
ATOM 1598 O O . PHE A 1 194 ? -2.598 -14.080 -8.596 1.00 90.69 194 PHE A O 1
ATOM 1605 N N . LEU A 1 195 ? -3.590 -12.942 -6.935 1.00 92.44 195 LEU A N 1
ATOM 1606 C CA . LEU A 1 195 ? -2.924 -13.716 -5.868 1.00 92.44 195 LEU A CA 1
ATOM 1607 C C . LEU A 1 195 ? -3.316 -15.203 -5.857 1.00 92.44 195 LEU A C 1
ATOM 1609 O O . LEU A 1 195 ? -2.522 -16.026 -5.415 1.00 92.44 195 LEU A O 1
ATOM 1613 N N . ASP A 1 196 ? -4.496 -15.569 -6.364 1.00 92.75 196 ASP A N 1
ATOM 1614 C CA . ASP A 1 196 ? -4.912 -16.976 -6.461 1.00 92.75 196 ASP A CA 1
ATOM 1615 C C . ASP A 1 196 ? -4.340 -17.677 -7.717 1.00 92.75 196 ASP A C 1
ATOM 1617 O O . ASP A 1 196 ? -4.407 -18.900 -7.832 1.00 92.75 196 ASP A O 1
ATOM 1621 N N . HIS A 1 197 ? -3.747 -16.922 -8.654 1.00 92.25 197 HIS A N 1
ATOM 1622 C CA . HIS A 1 197 ? -3.245 -17.415 -9.946 1.00 92.25 197 HIS A CA 1
ATOM 1623 C C . HIS A 1 197 ? -1.805 -16.950 -10.246 1.00 92.25 197 HIS A C 1
ATOM 1625 O O . HIS A 1 197 ? -1.452 -16.700 -11.403 1.00 92.25 197 HIS A O 1
ATOM 1631 N N . LEU A 1 198 ? -0.965 -16.839 -9.210 1.00 91.12 198 LEU A N 1
ATOM 1632 C CA . LEU A 1 198 ? 0.371 -16.232 -9.290 1.00 91.12 198 LEU A CA 1
ATOM 1633 C C . LEU A 1 198 ? 1.278 -16.831 -10.367 1.00 91.12 198 LEU A C 1
ATOM 1635 O O . LEU A 1 198 ? 1.913 -16.080 -11.103 1.00 91.12 198 LEU A O 1
ATOM 1639 N N . ASP A 1 199 ? 1.324 -18.157 -10.496 1.00 86.62 199 ASP A N 1
ATOM 1640 C CA . ASP A 1 199 ? 2.232 -18.818 -11.445 1.00 86.62 199 ASP A CA 1
ATOM 1641 C C . ASP A 1 199 ? 1.884 -18.534 -12.915 1.00 86.62 199 ASP A C 1
ATOM 1643 O O . ASP A 1 199 ? 2.747 -18.627 -13.779 1.00 86.62 199 ASP A O 1
ATOM 1647 N N . ASN A 1 200 ? 0.629 -18.176 -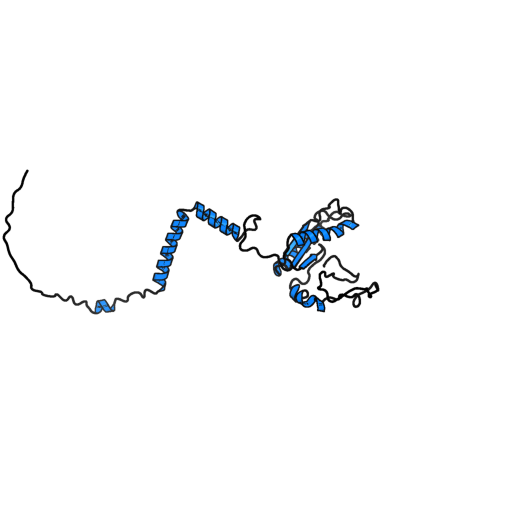13.210 1.00 87.56 200 ASN A N 1
ATOM 1648 C CA . ASN A 1 200 ? 0.204 -17.793 -14.559 1.00 87.56 200 ASN A CA 1
ATOM 1649 C C . ASN A 1 200 ? 0.343 -16.282 -14.795 1.00 87.56 200 ASN A C 1
ATOM 1651 O O . ASN A 1 200 ? 0.573 -15.836 -15.914 1.00 87.56 200 ASN A O 1
ATOM 1655 N N . ALA A 1 201 ? 0.177 -15.480 -13.745 1.00 87.75 201 ALA A N 1
ATOM 1656 C CA . ALA A 1 201 ? 0.163 -14.029 -13.862 1.00 87.75 201 ALA A CA 1
ATOM 1657 C C . ALA A 1 201 ? 1.535 -13.367 -13.637 1.00 87.75 201 ALA A C 1
ATOM 1659 O O . ALA A 1 201 ? 1.670 -12.160 -13.840 1.00 87.75 201 ALA A O 1
ATOM 1660 N N . THR A 1 202 ? 2.546 -14.128 -13.211 1.00 90.81 202 THR A N 1
ATOM 1661 C CA . THR A 1 202 ? 3.921 -13.652 -13.017 1.00 90.81 202 THR A CA 1
ATOM 1662 C C . THR A 1 202 ? 4.896 -14.396 -13.917 1.00 90.81 202 THR A C 1
ATOM 1664 O O . THR A 1 202 ? 4.744 -15.586 -14.174 1.00 90.81 202 THR A O 1
ATOM 1667 N N . TYR A 1 203 ? 5.947 -13.704 -14.348 1.00 88.69 203 TYR A N 1
ATOM 16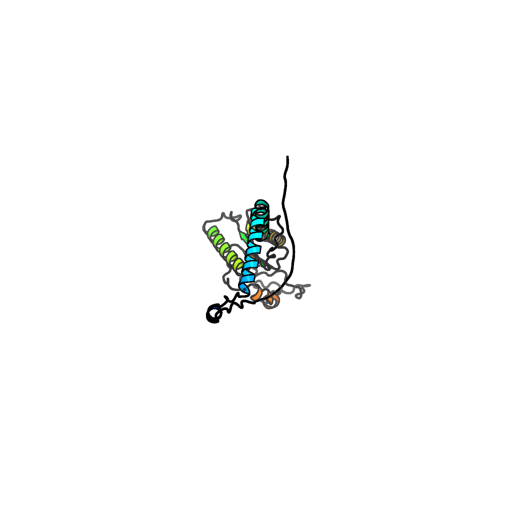68 C CA . TYR A 1 203 ? 7.143 -14.335 -14.895 1.00 88.69 203 TYR A CA 1
ATOM 1669 C C . TYR A 1 203 ? 8.242 -14.323 -13.831 1.00 88.69 203 TYR A C 1
ATOM 1671 O O . TYR A 1 203 ? 8.404 -13.369 -13.068 1.00 88.69 203 TYR A O 1
ATOM 1679 N N . ARG A 1 204 ? 9.025 -15.400 -13.792 1.00 88.00 204 ARG A N 1
ATOM 1680 C CA . ARG A 1 204 ? 10.184 -15.540 -12.893 1.00 88.00 204 ARG A CA 1
ATOM 1681 C C . ARG A 1 204 ? 11.514 -15.297 -13.610 1.00 88.00 204 ARG A C 1
ATOM 1683 O O . ARG A 1 204 ? 12.558 -15.205 -12.968 1.00 88.00 204 ARG A O 1
ATOM 1690 N N . THR A 1 205 ? 11.480 -15.199 -14.938 1.00 86.06 205 THR A N 1
ATOM 1691 C CA . THR A 1 205 ? 12.636 -14.990 -15.815 1.00 86.06 205 THR A CA 1
ATOM 1692 C C . THR A 1 205 ? 12.554 -13.627 -16.496 1.00 86.06 205 THR A C 1
ATOM 1694 O O . THR A 1 205 ? 11.480 -13.063 -16.678 1.00 86.06 205 THR A O 1
ATOM 1697 N N . LEU A 1 206 ? 13.701 -13.089 -16.913 1.00 83.81 206 LEU A N 1
ATOM 1698 C CA . LEU A 1 206 ? 13.785 -11.839 -17.680 1.00 83.81 206 LEU A CA 1
ATOM 1699 C C . LEU A 1 206 ? 13.640 -12.079 -19.197 1.00 83.81 206 LEU A C 1
ATOM 1701 O O . LEU A 1 206 ? 14.240 -11.370 -19.999 1.00 83.81 206 LEU A O 1
ATOM 1705 N N . GLU A 1 207 ? 12.900 -13.110 -19.605 1.00 84.75 207 GLU A N 1
ATOM 1706 C CA . GLU A 1 207 ? 12.725 -13.450 -21.024 1.00 84.75 207 GLU A CA 1
ATOM 1707 C C . GLU A 1 207 ? 11.649 -12.590 -21.699 1.00 84.75 207 GLU A C 1
ATOM 1709 O O . GLU A 1 207 ? 11.770 -12.272 -22.880 1.00 84.75 207 GLU A O 1
ATOM 1714 N N . GLU A 1 208 ? 10.625 -12.175 -20.950 1.00 86.12 208 GLU A N 1
ATOM 1715 C CA . GLU A 1 208 ? 9.484 -11.429 -21.490 1.00 86.12 208 GLU A CA 1
ATOM 1716 C C . GLU A 1 208 ? 9.737 -9.914 -21.562 1.00 86.12 208 GLU A C 1
ATOM 1718 O O . GLU A 1 208 ? 9.490 -9.290 -22.595 1.00 86.12 208 GLU A O 1
ATOM 1723 N N . PHE A 1 209 ? 10.273 -9.312 -20.493 1.00 86.81 209 PHE A N 1
ATOM 1724 C CA . PHE A 1 209 ? 10.565 -7.877 -20.437 1.00 86.81 209 PHE A CA 1
ATOM 1725 C C . PHE A 1 209 ? 11.947 -7.598 -19.835 1.00 86.81 209 PHE A C 1
ATOM 1727 O O . PHE A 1 209 ? 12.163 -7.672 -18.625 1.00 86.81 209 PHE A O 1
ATOM 1734 N N . ASN A 1 210 ? 12.902 -7.256 -20.705 1.00 87.12 210 ASN A N 1
ATOM 1735 C CA . ASN A 1 210 ? 14.293 -6.982 -20.338 1.00 87.12 210 ASN A CA 1
ATOM 1736 C C . ASN A 1 210 ? 14.879 -5.840 -21.187 1.00 87.12 210 ASN A C 1
ATOM 1738 O O . ASN A 1 210 ? 15.731 -6.068 -22.049 1.00 87.12 210 ASN A O 1
ATOM 1742 N N . PRO A 1 211 ? 14.441 -4.588 -20.964 1.00 86.50 211 PRO A N 1
ATOM 1743 C CA . PRO A 1 211 ? 14.874 -3.440 -21.766 1.00 86.50 211 PRO A CA 1
ATOM 1744 C C . PRO A 1 211 ? 16.385 -3.168 -21.685 1.00 86.50 211 PRO A C 1
ATOM 1746 O O . PRO A 1 211 ? 16.943 -2.508 -22.559 1.00 86.50 211 PRO A O 1
ATOM 1749 N N . LEU A 1 212 ? 17.055 -3.673 -20.644 1.00 85.94 212 LEU A N 1
ATOM 1750 C CA . LEU A 1 212 ? 18.491 -3.505 -20.417 1.00 85.94 212 LEU A CA 1
ATOM 1751 C C . LEU A 1 212 ? 19.339 -4.657 -20.983 1.00 85.94 212 LEU A C 1
ATOM 1753 O O . LEU A 1 212 ? 20.561 -4.604 -20.861 1.00 85.94 212 LEU A O 1
ATOM 1757 N N . ASN A 1 213 ? 18.720 -5.673 -21.602 1.00 86.88 213 ASN A N 1
ATOM 1758 C CA . ASN A 1 213 ? 19.385 -6.872 -22.128 1.00 86.88 213 ASN A CA 1
ATOM 1759 C C . ASN A 1 213 ? 20.343 -7.524 -21.115 1.00 86.88 213 ASN A C 1
ATOM 1761 O O . ASN A 1 213 ? 21.472 -7.900 -21.440 1.00 86.88 213 ASN A O 1
ATOM 1765 N N . ILE A 1 214 ? 19.901 -7.632 -19.862 1.00 85.56 214 ILE A N 1
ATOM 1766 C CA . ILE A 1 214 ? 20.663 -8.288 -18.798 1.00 85.56 214 ILE A CA 1
ATOM 1767 C C . ILE A 1 214 ? 20.750 -9.790 -19.117 1.00 85.56 214 ILE A C 1
ATOM 1769 O O . ILE A 1 214 ? 19.734 -10.367 -19.513 1.00 85.56 214 ILE A O 1
ATOM 1773 N N . PRO A 1 215 ? 21.916 -10.442 -18.948 1.00 87.19 215 PRO A N 1
ATOM 1774 C CA . PRO A 1 215 ? 22.039 -11.885 -19.133 1.00 87.19 215 PRO A CA 1
ATOM 1775 C C . PRO A 1 215 ? 21.031 -12.654 -18.270 1.00 87.19 215 PRO A C 1
ATOM 1777 O O . PRO A 1 215 ? 20.934 -12.413 -17.067 1.00 87.19 215 PRO A O 1
ATOM 1780 N N . THR A 1 216 ? 20.281 -13.566 -18.889 1.00 83.44 216 THR A N 1
ATOM 1781 C CA . THR A 1 216 ? 19.185 -14.308 -18.242 1.00 83.44 216 THR A CA 1
ATOM 1782 C C . THR A 1 216 ? 19.634 -15.631 -17.620 1.00 83.44 216 THR A C 1
ATOM 1784 O O . THR A 1 216 ? 18.968 -16.141 -16.723 1.00 83.44 216 THR A O 1
ATOM 1787 N N . GLU A 1 217 ? 20.773 -16.176 -18.055 1.00 80.38 217 GLU A N 1
ATOM 1788 C CA . GLU A 1 217 ? 21.317 -17.433 -17.543 1.00 80.38 217 GLU A CA 1
ATOM 1789 C C . GLU A 1 217 ? 21.956 -17.231 -16.162 1.00 80.38 217 GLU A C 1
ATOM 1791 O O . GLU A 1 217 ? 23.084 -16.749 -16.031 1.00 80.38 217 GLU A O 1
ATOM 1796 N N . LEU A 1 218 ? 21.223 -17.615 -15.115 1.00 79.38 218 LEU A N 1
ATOM 1797 C CA . LEU A 1 218 ? 21.711 -17.631 -13.739 1.00 79.38 218 LEU A CA 1
ATOM 1798 C C . LEU A 1 218 ? 22.023 -19.075 -13.321 1.00 79.38 218 LEU A C 1
ATOM 1800 O O . LEU A 1 218 ? 21.113 -19.907 -13.277 1.00 79.38 218 LEU A O 1
ATOM 1804 N N . PRO A 1 219 ? 23.285 -19.412 -12.997 1.00 81.00 219 PRO A N 1
ATOM 1805 C CA . PRO A 1 219 ? 23.602 -20.741 -12.500 1.00 81.00 219 PRO A CA 1
ATOM 1806 C C . PRO A 1 219 ? 22.985 -20.939 -11.106 1.00 81.00 219 PRO A C 1
ATOM 1808 O O . PRO A 1 219 ? 22.964 -20.012 -10.297 1.00 81.00 219 PRO A O 1
ATOM 1811 N N . TYR A 1 220 ? 22.542 -22.166 -10.812 1.00 80.44 220 TYR A N 1
ATOM 1812 C CA . TYR A 1 220 ? 21.988 -22.582 -9.510 1.00 80.44 220 TYR A CA 1
ATOM 1813 C C . TYR A 1 220 ? 20.623 -21.979 -9.133 1.00 80.44 220 TYR A C 1
ATOM 1815 O O . TYR A 1 220 ? 20.299 -21.921 -7.947 1.00 80.44 220 TYR A O 1
ATOM 1823 N N . LEU A 1 221 ? 19.823 -21.539 -10.108 1.00 80.81 221 LEU A N 1
ATOM 1824 C CA . LEU A 1 221 ? 18.459 -21.078 -9.853 1.00 80.81 221 LEU A CA 1
ATOM 1825 C C . LEU A 1 221 ? 17.439 -22.190 -10.142 1.00 80.81 221 LEU A C 1
ATOM 1827 O O . LEU A 1 221 ? 17.410 -22.738 -11.242 1.00 80.81 221 LEU A O 1
ATOM 1831 N N . GLU A 1 222 ? 16.593 -22.497 -9.162 1.00 82.69 222 GLU A N 1
ATOM 1832 C CA . GLU A 1 222 ? 15.448 -23.400 -9.313 1.00 82.69 222 GLU A CA 1
ATOM 1833 C C . GLU A 1 222 ? 14.163 -22.568 -9.335 1.00 82.69 222 GLU A C 1
ATOM 1835 O O . GLU A 1 222 ? 13.901 -21.794 -8.413 1.00 82.69 222 GLU A O 1
ATOM 1840 N N . TYR A 1 223 ? 13.361 -22.712 -10.391 1.00 80.88 223 TYR A N 1
ATOM 1841 C CA . TYR A 1 223 ? 12.118 -21.953 -10.564 1.00 80.88 223 TYR A CA 1
ATOM 1842 C C . TYR A 1 223 ? 10.898 -22.613 -9.909 1.00 80.88 223 TYR A C 1
ATOM 1844 O O . TYR A 1 223 ? 9.815 -22.046 -9.991 1.00 80.88 223 TYR A O 1
ATOM 1852 N N . ASP A 1 224 ? 11.062 -23.752 -9.233 1.00 84.38 224 ASP A N 1
ATOM 1853 C CA . ASP A 1 224 ? 9.963 -24.528 -8.636 1.00 84.38 224 ASP A CA 1
ATOM 1854 C C . ASP A 1 224 ? 9.601 -24.088 -7.201 1.00 84.38 224 ASP A C 1
ATOM 1856 O O . ASP A 1 224 ? 8.655 -24.601 -6.603 1.00 84.38 224 ASP A O 1
ATOM 1860 N N . SER A 1 225 ? 10.344 -23.143 -6.615 1.00 87.06 225 SER A N 1
ATOM 1861 C CA . SER A 1 225 ? 10.074 -22.618 -5.270 1.00 87.06 225 SER A CA 1
ATOM 1862 C C . SER A 1 225 ? 8.748 -21.835 -5.199 1.00 87.06 225 SER A C 1
ATOM 1864 O O . SER A 1 225 ? 8.249 -21.353 -6.214 1.00 87.06 225 SER A O 1
ATOM 1866 N N . PRO A 1 226 ? 8.123 -21.674 -4.023 1.00 88.81 226 PRO A N 1
ATOM 1867 C CA . PRO A 1 226 ? 6.994 -20.753 -3.887 1.00 88.81 226 PRO A CA 1
ATOM 1868 C C . PRO A 1 226 ? 7.434 -19.290 -4.094 1.00 88.81 226 PRO A C 1
ATOM 1870 O O . PRO A 1 226 ? 8.593 -18.939 -3.875 1.00 88.81 226 PRO A O 1
ATOM 1873 N N . ILE A 1 227 ? 6.505 -18.432 -4.527 1.00 90.88 227 ILE A N 1
ATOM 1874 C CA . ILE A 1 227 ? 6.758 -16.995 -4.716 1.00 90.88 227 ILE A CA 1
ATOM 1875 C C . ILE A 1 227 ? 6.650 -16.287 -3.364 1.00 90.88 227 ILE A C 1
ATOM 1877 O O . ILE A 1 227 ? 5.561 -16.188 -2.807 1.00 90.88 227 ILE A O 1
ATOM 1881 N N . ASP A 1 228 ? 7.769 -15.748 -2.877 1.00 90.88 228 ASP A N 1
ATOM 1882 C CA . ASP A 1 228 ? 7.824 -15.005 -1.607 1.00 90.88 228 ASP A CA 1
ATOM 1883 C C . ASP A 1 228 ? 7.712 -13.480 -1.783 1.00 90.88 228 ASP A C 1
ATOM 1885 O O . ASP A 1 228 ? 7.416 -12.750 -0.836 1.00 90.88 228 ASP A O 1
ATOM 1889 N N . MET A 1 229 ? 8.007 -12.971 -2.982 1.00 91.88 229 MET A N 1
ATOM 1890 C CA . MET A 1 229 ? 8.028 -11.540 -3.272 1.00 91.88 229 MET A CA 1
ATOM 1891 C C . MET A 1 229 ? 7.675 -11.289 -4.730 1.00 91.88 229 MET A C 1
ATOM 1893 O O . MET A 1 229 ? 8.157 -11.976 -5.629 1.00 91.88 229 MET A O 1
ATOM 1897 N N . ILE A 1 230 ? 6.871 -10.257 -4.952 1.00 93.12 230 ILE A N 1
ATOM 1898 C CA . ILE A 1 230 ? 6.420 -9.835 -6.271 1.00 93.12 230 ILE A CA 1
ATOM 1899 C C . ILE A 1 230 ? 6.857 -8.392 -6.427 1.00 93.12 230 ILE A C 1
ATOM 1901 O O . ILE A 1 230 ? 6.707 -7.601 -5.507 1.00 93.12 230 ILE A O 1
ATOM 1905 N N . ILE A 1 231 ? 7.446 -8.052 -7.566 1.00 92.75 231 ILE A N 1
ATOM 1906 C CA . ILE A 1 231 ? 7.896 -6.692 -7.854 1.00 92.75 231 ILE A CA 1
ATOM 1907 C C . ILE A 1 231 ? 7.239 -6.278 -9.156 1.00 92.75 231 ILE A C 1
ATOM 1909 O O . ILE A 1 231 ? 7.349 -6.981 -10.159 1.00 92.75 231 ILE A O 1
ATOM 1913 N N . THR A 1 232 ? 6.546 -5.143 -9.142 1.00 91.75 232 THR A N 1
ATOM 1914 C CA . THR A 1 232 ? 5.902 -4.637 -10.352 1.00 91.75 232 THR A CA 1
ATOM 1915 C C . THR A 1 232 ? 6.939 -4.070 -11.317 1.00 91.75 232 THR A C 1
ATOM 1917 O O . THR A 1 232 ? 8.019 -3.626 -10.916 1.00 91.75 232 THR A O 1
ATOM 1920 N N . GLN A 1 233 ? 6.616 -4.094 -12.607 1.00 89.06 233 GLN A N 1
ATOM 1921 C CA . GLN A 1 233 ? 7.440 -3.489 -13.645 1.00 89.06 233 GLN A CA 1
ATOM 1922 C C . GLN A 1 233 ? 6.688 -2.370 -14.365 1.00 89.06 233 GLN A C 1
ATOM 1924 O O . GLN A 1 233 ? 5.472 -2.426 -14.545 1.00 89.06 233 GLN A O 1
ATOM 1929 N N . ASP A 1 234 ? 7.435 -1.354 -14.779 1.00 87.50 234 ASP A N 1
ATOM 1930 C CA . ASP A 1 234 ? 6.991 -0.274 -15.648 1.00 87.50 234 ASP A CA 1
ATOM 1931 C C . ASP A 1 234 ? 7.933 -0.131 -16.859 1.00 87.50 234 ASP A C 1
ATOM 1933 O O . ASP A 1 234 ? 8.840 -0.935 -17.077 1.00 87.50 234 ASP A O 1
ATOM 1937 N N . CYS A 1 235 ? 7.725 0.905 -17.678 1.00 83.38 235 CYS A N 1
ATOM 1938 C CA . CYS A 1 235 ? 8.539 1.147 -18.874 1.00 83.38 235 CYS A CA 1
ATOM 1939 C C . CYS A 1 235 ? 10.045 1.312 -18.578 1.00 83.38 235 CYS A C 1
ATOM 1941 O O . CYS A 1 235 ? 10.858 1.167 -19.489 1.00 83.38 235 CYS A O 1
ATOM 1943 N N . GLY A 1 236 ? 10.416 1.653 -17.339 1.00 79.44 236 GLY A N 1
ATOM 1944 C CA . GLY A 1 236 ? 11.792 1.832 -16.882 1.00 79.44 236 GLY A CA 1
ATOM 1945 C C . GLY A 1 236 ? 12.412 0.594 -16.229 1.00 79.44 236 GLY A C 1
ATOM 1946 O O . GLY A 1 236 ? 13.580 0.654 -15.842 1.00 79.44 236 GLY A O 1
ATOM 1947 N N . GLY A 1 237 ? 11.679 -0.517 -16.111 1.00 85.25 237 GLY A N 1
ATOM 1948 C CA . GLY A 1 237 ? 12.124 -1.726 -15.416 1.00 85.25 237 GLY A CA 1
ATOM 1949 C C . GLY A 1 237 ? 11.331 -1.951 -14.133 1.00 85.25 237 GLY A C 1
ATOM 1950 O O . GLY A 1 237 ? 10.109 -1.964 -14.167 1.00 85.25 237 GLY A O 1
ATOM 1951 N N . PHE A 1 238 ? 12.005 -2.170 -13.002 1.00 87.38 238 PHE A N 1
ATOM 1952 C CA . PHE A 1 238 ? 11.336 -2.457 -11.727 1.00 87.38 238 PHE A CA 1
ATOM 1953 C C . PHE A 1 238 ? 10.775 -1.203 -11.052 1.00 87.38 238 PHE A C 1
ATOM 1955 O O . PHE A 1 238 ? 11.462 -0.187 -10.932 1.00 87.38 238 PHE A O 1
ATOM 1962 N N . ASN A 1 239 ? 9.569 -1.319 -10.500 1.00 88.81 239 ASN A N 1
ATOM 1963 C CA . ASN A 1 239 ? 8.914 -0.276 -9.729 1.00 88.81 239 ASN A CA 1
ATOM 1964 C C . ASN A 1 239 ? 8.848 -0.663 -8.242 1.00 88.81 239 ASN A C 1
ATOM 1966 O O . ASN A 1 239 ? 8.255 -1.663 -7.850 1.00 88.81 239 ASN A O 1
ATOM 1970 N N . LEU A 1 240 ? 9.459 0.164 -7.390 1.00 89.75 240 LEU A N 1
ATOM 1971 C CA . LEU A 1 240 ? 9.503 -0.032 -5.931 1.00 89.75 240 LEU A CA 1
ATOM 1972 C C . LEU A 1 240 ? 8.471 0.832 -5.181 1.00 89.75 240 LEU A C 1
ATOM 1974 O O . LEU A 1 240 ? 8.576 1.041 -3.967 1.00 89.75 240 LEU A O 1
ATOM 1978 N N . GLY A 1 241 ? 7.509 1.394 -5.913 1.00 90.62 241 GLY A N 1
ATOM 1979 C CA . GLY A 1 241 ? 6.384 2.151 -5.372 1.00 90.62 241 GLY A CA 1
ATOM 1980 C C . GLY A 1 241 ? 5.143 1.296 -5.124 1.00 90.62 241 GLY A C 1
ATOM 1981 O O . GLY A 1 241 ? 4.287 1.706 -4.340 1.00 90.62 241 GLY A O 1
ATOM 1982 N N . SER A 1 242 ? 5.060 0.119 -5.751 1.00 92.50 242 SER A N 1
ATOM 1983 C CA . SER A 1 242 ? 4.015 -0.882 -5.527 1.00 92.50 242 SER A CA 1
ATOM 1984 C C . SER A 1 242 ? 4.594 -2.290 -5.652 1.00 92.50 242 SER A C 1
ATOM 1986 O O . SER A 1 242 ? 5.016 -2.673 -6.742 1.00 92.50 242 SER A O 1
ATOM 1988 N N . PHE A 1 243 ? 4.658 -3.036 -4.551 1.00 93.62 243 PHE A N 1
ATOM 1989 C CA . PHE A 1 243 ? 5.176 -4.408 -4.519 1.00 93.62 243 PHE A CA 1
ATOM 1990 C C . PHE A 1 243 ? 4.673 -5.157 -3.282 1.00 93.62 243 PHE A C 1
ATOM 1992 O O . PHE A 1 243 ? 4.346 -4.474 -2.280 1.00 93.62 243 PHE A O 1
#

Foldseek 3Di:
DDDDDDDDDDDDDDDDDDDDDDDDDPVVVVPDDDDPPPPVVVVVVVVVVVVVVVVVVCVVPVVVVVVVVVLVCCQDPDDDPPRPRPPPPAAFQEEEEEEDEPADALVDGQDPVNVVLLVVQCVQVVLLCVVQVYHYDYHYLYDDPQQSDPVSSLVVVVVSQVVVCVVRVPHNYYKYAYSNDGDPCSPDDCCVVDVVPPVVRDDPFCPPPDPPPPDGDDPPDDPPDDDPDDFDADPVGTDPNID

pLDDT: mean 78.86, std 17.48, range [35.19, 97.31]

InterPro domains:
  IPR008630 Glycosyltransferase 34 [PF05637] (91-243)
  IPR008630 Glycosyltransferase 34 [PTHR31306] (85-243)
  IPR029044 Nucleotide-diphospho-sugar transferases [G3DSA:3.90.550.10] (105-216)

Secondary structure (DSSP, 8-state):
-------------------------HHHHHT-------HHHHHHHHHHHHHHHHHHHHHHTHHHHHHHHHHHHHHHH---TTS--TT-PPPPSEEEEEEE-SSEETTEEPPHHHHHHHHHHHHHHHHHHHHHT-EEEEEE----TTT-SHHHHTTHHHHHHHHHHHH-TT-SEEEEE-TT---S-TT--HHHHTGGGHHHH--SSTTS--TT------TT--TTS------EEETTEEESSB-